Protein AF-A0A931YAX4-F1 (afdb_monomer_lite)

Foldseek 3Di:
DPQQDKWKKKKFFADDPDQQVVVVVLVVLVCVVVQFWDFDDDDSFKTWIALDPVFTKIKGWPPDDDDPLCPNTSTMIMIIGGLQRQRNVLSVLQSQLPDPTNIWMATPVQRAIAASDSQWRACSSVPDDPLLQVLQVLLQWGWGTARNVLRWTWTQRNVQRAIKTADNVVSVVSSVDDDDSPPPPLGIDGFGNHRLLVRQCVNVVLGDSDSVVDPVHDSQEAELQPQPQFCNVDKEKEQEFEWEADSSRSYTDHLQPPVDLGLQEIDIQDVPGGPQRRVQCCCCPVQNFANHFPHKYWDNDWDWDQD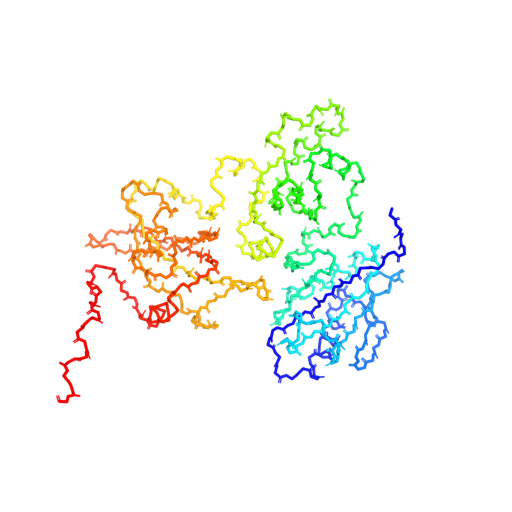PVRDTHIYIYMYTYHHGTPCSVSSNVSSPDPHDHSPPDDPPPPPPPPDDD

Sequence (357 aa):
MDPSKSLVFYIIREKSEDAAKDFPNLIYDIRNAYVFVDVIESSPRSVTLSGDASYKSELEYLTTDKPEKFSNYSFCAKLTITQEDYLTFNKLRQFLSHHRYEYRIYSNQLHSYLPKDSELINLEFGSVNLKTFEALKKFSLIPIYFSQKNRNYYAINLTDKKVHLVNPHLLAFIFDKTIPESTMPELSYPVAQDLNLFSAMYDKQLIPTDFYQYFQKSTKVINNSNFDIDNPGRKVFIKPYILEFNDKNGEFYTYAGPEGASMLLMSKILRGETLETCLLRVLKEELGIAEDFVGAFVSHDIEFDRDREGRLTPRLVVFVYVDKIINKDRALQMSQTGWRSVDGKIPNLTTQNKSKS

Radius of gyration: 23.75 Å; chains: 1; bounding box: 56×80×58 Å

Secondary structure (DSSP, 8-state):
--TTPEEEEEEEES--S-HHHHHHHHHHHHHHT-SS-EEEEE-SSEEEEESSTT--EEEEE-SS---GGGTT-SEEEEEEEETT-HHHHHHHHHHHHTSSS-EEEEETTTTEEPPS-TTEEEGGGS-S-HHHHHHHHHTTEEEEEEETTTTEEEEEETTT--EEEE-HHHHHHHTTS---TTS-GGGEEEEESSHHHHHHHHHTT-S---HHHHTTS-SSEEE-S-S-SS--SS--EEEEEEEEEETTTTEEE-TT-TT-----EEEEPPTT--HHHHHHHIIIIIS-S-S--SEEEEEEEEEEEE-TTS-EEEEEEEEEEES--S-HHHHHHHHHS--EETTS----TTSSSSS--

pLDDT: mean 84.97, std 14.78, range [32.22, 97.75]

Structure (mmCIF, N/CA/C/O backbone):
data_AF-A0A931YAX4-F1
#
_entry.id   AF-A0A931YAX4-F1
#
loop_
_atom_site.group_PDB
_atom_site.id
_atom_site.type_symbol
_atom_site.label_atom_id
_atom_site.label_alt_id
_atom_site.label_comp_id
_atom_site.label_asym_id
_atom_site.label_entity_id
_atom_site.label_seq_id
_atom_site.pdbx_PDB_ins_code
_atom_site.Cartn_x
_atom_site.Cartn_y
_atom_site.Cartn_z
_atom_site.occupancy
_atom_site.B_iso_or_equiv
_atom_site.auth_seq_id
_atom_site.auth_comp_id
_atom_site.auth_asym_id
_atom_site.auth_atom_id
_atom_site.pdbx_PDB_model_num
ATOM 1 N N . MET A 1 1 ? 18.858 16.650 -10.559 1.00 53.84 1 MET A N 1
ATOM 2 C CA . MET A 1 1 ? 18.965 15.179 -10.665 1.00 53.84 1 MET A CA 1
ATOM 3 C C . MET A 1 1 ? 19.492 14.863 -12.050 1.00 53.84 1 MET A C 1
ATOM 5 O O . MET A 1 1 ? 19.308 15.692 -12.929 1.00 53.84 1 MET A O 1
ATOM 9 N N . ASP A 1 2 ? 20.200 13.749 -12.210 1.00 52.53 2 ASP A N 1
ATOM 10 C CA . ASP A 1 2 ? 20.743 13.325 -13.501 1.00 52.53 2 ASP A CA 1
ATOM 11 C C . ASP A 1 2 ? 19.617 12.686 -14.340 1.00 52.53 2 ASP A C 1
ATOM 13 O O . ASP A 1 2 ? 19.117 11.632 -13.939 1.00 52.53 2 ASP A O 1
ATOM 17 N N . PRO A 1 3 ? 19.188 13.306 -15.455 1.00 54.06 3 PRO A N 1
ATOM 18 C CA . PRO A 1 3 ? 18.093 12.803 -16.292 1.00 54.06 3 PRO A CA 1
ATOM 19 C C . PRO A 1 3 ? 18.405 11.450 -16.954 1.00 54.06 3 PRO A C 1
ATOM 21 O O . PRO A 1 3 ? 17.503 10.764 -17.426 1.00 54.06 3 PRO A O 1
ATOM 24 N N . SER A 1 4 ? 19.668 11.008 -16.932 1.00 66.44 4 SER A N 1
ATOM 25 C CA . SER A 1 4 ? 20.075 9.688 -17.425 1.00 66.44 4 SER A CA 1
ATOM 26 C C . SER A 1 4 ? 19.890 8.554 -16.407 1.00 66.44 4 SER A C 1
ATOM 28 O O . SER A 1 4 ? 20.108 7.380 -16.726 1.00 66.44 4 SER A O 1
ATOM 30 N N . LYS A 1 5 ? 19.486 8.865 -15.166 1.00 86.94 5 LYS A N 1
ATOM 31 C CA . LYS A 1 5 ? 19.368 7.855 -14.115 1.00 86.94 5 LYS A CA 1
ATOM 32 C C . LYS A 1 5 ? 18.221 6.889 -14.422 1.00 86.94 5 LYS A C 1
ATOM 34 O O . LYS A 1 5 ? 17.056 7.272 -14.495 1.00 86.94 5 LYS A O 1
ATOM 39 N N . SER A 1 6 ? 18.561 5.610 -14.548 1.00 92.69 6 SER A N 1
ATOM 40 C CA . SER A 1 6 ? 17.581 4.531 -14.670 1.00 92.69 6 SER A CA 1
ATOM 41 C C . SER A 1 6 ? 17.107 4.056 -13.294 1.00 92.69 6 SER A C 1
ATOM 43 O O . SER A 1 6 ? 17.896 3.892 -12.358 1.00 92.69 6 SER A O 1
ATOM 45 N N . LEU A 1 7 ? 15.806 3.820 -13.184 1.00 95.56 7 LEU A N 1
ATOM 46 C CA . LEU A 1 7 ? 15.129 3.154 -12.084 1.00 95.56 7 LEU A CA 1
ATOM 47 C C . LEU A 1 7 ? 14.924 1.674 -12.424 1.00 95.56 7 LEU A C 1
ATOM 49 O O . LEU A 1 7 ? 14.846 1.295 -13.594 1.00 95.56 7 LEU A O 1
ATOM 53 N N . VAL A 1 8 ? 14.858 0.833 -11.390 1.00 97.06 8 VAL A N 1
ATOM 54 C CA . VAL A 1 8 ? 14.704 -0.617 -11.552 1.00 97.06 8 VAL A CA 1
ATOM 55 C C . VAL A 1 8 ? 13.572 -1.089 -10.660 1.00 97.06 8 VAL A C 1
ATOM 57 O O . VAL A 1 8 ? 13.628 -0.941 -9.439 1.00 97.06 8 VAL A O 1
ATOM 60 N N . PHE A 1 9 ? 12.575 -1.712 -11.272 1.00 97.75 9 PHE A N 1
ATOM 61 C CA . PHE A 1 9 ? 11.457 -2.329 -10.577 1.00 97.75 9 PHE A CA 1
ATOM 62 C C . PHE A 1 9 ? 11.398 -3.818 -10.894 1.00 97.75 9 PHE A C 1
ATOM 64 O O . PHE A 1 9 ? 11.820 -4.254 -11.962 1.00 97.75 9 PHE A O 1
ATOM 71 N N . TYR A 1 10 ? 10.842 -4.603 -9.978 1.00 97.06 10 TYR A N 1
ATOM 72 C CA . TYR A 1 10 ? 10.543 -6.011 -10.211 1.00 97.06 10 TYR A CA 1
ATOM 73 C C . TYR A 1 10 ? 9.037 -6.222 -10.175 1.00 97.06 10 TYR A C 1
ATOM 75 O O . TYR A 1 10 ? 8.381 -5.894 -9.189 1.00 97.06 10 TYR A O 1
ATOM 83 N N . ILE A 1 11 ? 8.495 -6.773 -11.252 1.00 95.69 11 ILE A N 1
ATOM 84 C CA . ILE A 1 11 ? 7.100 -7.175 -11.371 1.00 95.69 11 ILE A CA 1
ATOM 85 C C . ILE A 1 11 ? 7.045 -8.655 -11.024 1.00 95.69 11 ILE A C 1
ATOM 87 O O . ILE A 1 11 ? 7.652 -9.487 -11.701 1.00 95.69 11 ILE A O 1
ATOM 91 N N . ILE A 1 12 ? 6.349 -8.980 -9.945 1.00 93.19 12 ILE A N 1
ATOM 92 C CA . ILE A 1 12 ? 6.270 -10.339 -9.419 1.00 93.19 12 ILE A CA 1
ATOM 93 C C . ILE A 1 12 ? 4.828 -10.825 -9.411 1.00 93.19 12 ILE A C 1
ATOM 95 O O . ILE A 1 12 ? 3.890 -10.040 -9.272 1.00 93.19 12 ILE A O 1
ATOM 99 N N . ARG A 1 13 ? 4.667 -12.140 -9.534 1.00 89.50 13 ARG A N 1
ATOM 100 C CA . ARG A 1 13 ? 3.397 -12.840 -9.340 1.00 89.50 13 ARG A CA 1
ATOM 101 C C . ARG A 1 13 ? 3.687 -14.115 -8.561 1.00 89.50 13 ARG A C 1
ATOM 103 O O . ARG A 1 13 ? 4.590 -14.873 -8.915 1.00 89.50 13 ARG A O 1
ATOM 110 N N . GLU A 1 14 ? 2.948 -14.323 -7.475 1.00 77.88 14 GLU A N 1
ATOM 111 C CA . GLU A 1 14 ? 3.193 -15.432 -6.546 1.00 77.88 14 GLU A CA 1
ATOM 112 C C . GLU A 1 14 ? 2.849 -16.781 -7.183 1.00 77.88 14 GLU A C 1
ATOM 114 O O . GLU A 1 14 ? 3.687 -17.685 -7.248 1.00 77.88 14 GLU A O 1
ATOM 119 N N . LYS A 1 15 ? 1.639 -16.892 -7.739 1.00 80.94 15 LYS A N 1
ATOM 120 C CA . LYS A 1 15 ? 1.130 -18.130 -8.333 1.00 80.94 15 LYS A CA 1
ATOM 121 C C . LYS A 1 15 ? 1.150 -18.070 -9.850 1.00 80.94 15 LYS A C 1
ATOM 123 O O . LYS A 1 15 ? 0.402 -17.294 -10.442 1.00 80.94 15 LYS A O 1
ATOM 128 N N . SER A 1 16 ? 1.936 -18.948 -10.453 1.00 80.12 16 SER A N 1
ATOM 129 C CA . SER A 1 16 ? 1.937 -19.239 -11.883 1.00 80.12 16 SER A CA 1
ATOM 130 C C . SER A 1 16 ? 1.653 -20.719 -12.083 1.00 80.12 16 SER A C 1
ATOM 132 O O . SER A 1 16 ? 2.235 -21.554 -11.392 1.00 80.12 16 SER A O 1
ATOM 134 N N . GLU A 1 17 ? 0.771 -21.035 -13.024 1.00 77.50 17 GLU A N 1
ATOM 135 C CA . GLU A 1 17 ? 0.543 -22.416 -13.463 1.00 77.50 17 GLU A CA 1
ATOM 136 C C . GLU A 1 17 ? 1.595 -22.849 -14.493 1.00 77.50 17 GLU A C 1
ATOM 138 O O . GLU A 1 17 ? 1.984 -24.013 -14.535 1.00 77.50 17 GLU A O 1
ATOM 143 N N . ASP A 1 18 ? 2.079 -21.903 -15.305 1.00 82.62 18 ASP A N 1
ATOM 144 C CA . ASP A 1 18 ? 3.069 -22.132 -16.354 1.00 82.62 18 ASP A CA 1
ATOM 145 C C . ASP A 1 18 ? 3.885 -20.854 -16.592 1.00 82.62 18 ASP A C 1
ATOM 147 O O . ASP A 1 18 ? 3.527 -19.975 -17.386 1.00 82.62 18 ASP A O 1
ATOM 151 N N . ALA A 1 19 ? 5.018 -20.757 -15.898 1.00 77.62 19 ALA A N 1
ATOM 152 C CA . ALA A 1 19 ? 5.866 -19.571 -15.929 1.00 77.62 19 ALA A CA 1
ATOM 153 C C . ALA A 1 19 ? 6.408 -19.262 -17.339 1.00 77.62 19 ALA A C 1
ATOM 155 O O . ALA A 1 19 ? 6.672 -18.101 -17.653 1.00 77.62 19 ALA A O 1
ATOM 156 N N . ALA A 1 20 ? 6.518 -20.276 -18.210 1.00 76.88 20 ALA A N 1
ATOM 157 C CA . ALA A 1 20 ? 6.971 -20.105 -19.588 1.00 76.88 20 ALA A CA 1
ATOM 158 C C . ALA A 1 20 ? 5.926 -19.407 -20.477 1.00 76.88 20 ALA A C 1
ATOM 160 O O . ALA A 1 20 ? 6.295 -18.768 -21.462 1.00 76.88 20 ALA A O 1
ATOM 161 N N . LYS A 1 21 ? 4.635 -19.504 -20.133 1.00 86.56 21 LYS A N 1
ATOM 162 C CA . LYS A 1 21 ? 3.540 -18.828 -20.851 1.00 86.56 21 LYS A CA 1
ATOM 163 C C . LYS A 1 21 ? 3.149 -17.495 -20.234 1.00 86.56 21 LYS A C 1
ATOM 165 O O . LYS A 1 21 ? 2.623 -16.638 -20.937 1.00 86.56 21 LYS A O 1
ATOM 170 N N . ASP A 1 22 ? 3.415 -17.303 -18.948 1.00 89.12 22 ASP A N 1
ATOM 171 C CA . ASP A 1 22 ? 2.996 -16.101 -18.230 1.00 89.12 22 ASP A CA 1
ATOM 172 C C . ASP A 1 22 ? 3.554 -14.806 -18.821 1.00 89.12 22 ASP A C 1
ATOM 174 O O . ASP A 1 22 ? 2.819 -13.826 -18.911 1.00 89.12 22 ASP A O 1
ATOM 178 N N . PHE A 1 23 ? 4.824 -14.781 -19.239 1.00 92.19 23 PHE A N 1
ATOM 179 C CA . PHE A 1 23 ? 5.400 -13.572 -19.831 1.00 92.19 23 PHE A CA 1
ATOM 180 C C . PHE A 1 23 ? 4.813 -13.260 -21.217 1.00 92.19 23 PHE A C 1
ATOM 182 O O . PHE A 1 23 ? 4.295 -12.157 -21.384 1.00 92.19 23 PHE A O 1
ATOM 189 N N . PRO A 1 24 ? 4.776 -14.200 -22.186 1.00 91.25 24 PRO A N 1
ATOM 190 C CA . PRO A 1 24 ? 4.072 -13.978 -23.450 1.00 91.25 24 PRO A CA 1
ATOM 191 C C . PRO A 1 24 ? 2.608 -13.554 -23.278 1.00 91.25 24 PRO A C 1
ATOM 193 O O . PRO A 1 24 ? 2.157 -12.649 -23.977 1.00 91.25 24 PRO A O 1
ATOM 196 N N . ASN A 1 25 ? 1.885 -14.163 -22.331 1.00 91.50 25 ASN A N 1
ATOM 197 C CA . ASN A 1 25 ? 0.498 -13.807 -22.035 1.00 91.50 25 ASN A CA 1
ATOM 198 C C . ASN A 1 25 ? 0.391 -12.390 -21.469 1.00 91.50 25 ASN A C 1
ATOM 200 O O . ASN A 1 25 ? -0.442 -11.625 -21.936 1.00 91.50 25 ASN A O 1
ATOM 204 N N . LEU A 1 26 ? 1.270 -12.009 -20.536 1.00 92.06 26 LEU A N 1
ATOM 205 C CA . LEU A 1 26 ? 1.332 -10.639 -20.028 1.00 92.06 26 LEU A CA 1
ATOM 206 C C . LEU A 1 26 ? 1.558 -9.637 -21.168 1.00 92.06 26 LEU A C 1
ATOM 208 O O . LEU A 1 26 ? 0.876 -8.620 -21.228 1.00 92.06 26 LEU A O 1
ATOM 212 N N . ILE A 1 27 ? 2.481 -9.921 -22.092 1.00 93.00 27 ILE A N 1
ATOM 213 C CA . ILE A 1 27 ? 2.759 -9.020 -23.222 1.00 93.00 27 ILE A CA 1
ATOM 214 C C . ILE A 1 27 ? 1.567 -8.945 -24.179 1.00 93.00 27 ILE A C 1
ATOM 216 O O . ILE A 1 27 ? 1.233 -7.864 -24.664 1.00 93.00 27 ILE A O 1
ATOM 220 N N . TYR A 1 28 ? 0.910 -10.075 -24.442 1.00 92.00 28 TYR A N 1
ATOM 221 C CA . TYR A 1 28 ? -0.325 -10.114 -25.220 1.00 92.00 28 TYR A CA 1
ATOM 222 C C . TYR A 1 28 ? -1.427 -9.275 -24.558 1.00 92.00 28 TYR A C 1
ATOM 224 O O . TYR A 1 28 ? -2.061 -8.461 -25.229 1.00 92.00 28 TYR A O 1
ATOM 232 N N . ASP A 1 29 ? -1.613 -9.414 -23.247 1.00 92.25 29 ASP A N 1
ATOM 233 C CA . ASP A 1 29 ? -2.620 -8.674 -22.491 1.00 92.25 29 ASP A CA 1
ATOM 234 C C . ASP A 1 29 ? -2.302 -7.163 -22.482 1.00 92.25 29 ASP A C 1
ATOM 236 O O . ASP A 1 29 ? -3.200 -6.363 -22.735 1.00 92.25 29 ASP A O 1
ATOM 240 N N . ILE A 1 30 ? -1.030 -6.758 -22.325 1.00 91.88 30 ILE A N 1
ATOM 241 C CA . ILE A 1 30 ? -0.597 -5.349 -22.440 1.00 91.88 30 ILE A CA 1
ATOM 242 C C . ILE A 1 30 ? -0.927 -4.783 -23.830 1.00 91.88 30 ILE A C 1
ATOM 244 O O . ILE A 1 30 ? -1.523 -3.710 -23.922 1.00 91.88 30 ILE A O 1
ATOM 248 N N . ARG A 1 31 ? -0.595 -5.505 -24.912 1.00 90.31 31 ARG A N 1
ATOM 249 C CA . ARG A 1 31 ? -0.876 -5.072 -26.298 1.00 90.31 31 ARG A CA 1
ATOM 250 C C . ARG A 1 31 ? -2.359 -4.839 -26.548 1.00 90.31 31 ARG A C 1
ATOM 252 O O . ARG A 1 31 ? -2.734 -3.856 -27.178 1.00 90.31 31 ARG A O 1
ATOM 259 N N . ASN A 1 32 ? -3.196 -5.752 -26.065 1.00 88.94 32 ASN A N 1
ATOM 260 C CA . ASN A 1 32 ? -4.641 -5.683 -26.273 1.00 88.94 32 ASN A CA 1
ATOM 261 C C . ASN A 1 32 ? -5.332 -4.694 -25.342 1.00 88.94 32 ASN A C 1
ATOM 263 O O . ASN A 1 32 ? -6.505 -4.383 -25.537 1.00 88.94 32 ASN A O 1
ATOM 267 N N . ALA A 1 33 ? -4.626 -4.182 -24.338 1.00 85.56 33 ALA A N 1
ATOM 268 C CA . ALA A 1 33 ? -5.193 -3.228 -23.413 1.00 85.56 33 ALA A CA 1
ATOM 269 C C . ALA A 1 33 ? -5.239 -1.792 -23.964 1.00 85.56 33 ALA A C 1
ATOM 271 O O . ALA A 1 33 ? -5.643 -0.944 -23.180 1.00 85.56 33 ALA A O 1
ATOM 272 N N . TYR A 1 34 ? -4.863 -1.555 -25.245 1.00 61.56 34 TYR A N 1
ATOM 273 C CA . TYR A 1 34 ? -4.925 -0.376 -26.166 1.00 61.56 34 TYR A CA 1
ATOM 274 C C . TYR A 1 34 ? -4.766 1.065 -25.620 1.00 61.56 34 TYR A C 1
ATOM 276 O O . TYR A 1 34 ? -4.375 1.963 -26.355 1.00 61.56 34 TYR A O 1
ATOM 284 N N . VAL A 1 35 ? -5.081 1.319 -24.360 1.00 67.75 35 VAL A N 1
ATOM 285 C CA . VAL A 1 35 ? -5.139 2.608 -23.671 1.00 67.75 35 VAL A CA 1
ATOM 286 C C . VAL A 1 35 ? -3.910 2.822 -22.778 1.00 67.75 35 VAL A C 1
ATOM 288 O O . VAL A 1 35 ? -3.594 3.957 -22.419 1.00 67.75 35 VAL A O 1
ATOM 291 N N . PHE A 1 36 ? -3.196 1.751 -22.416 1.00 73.25 36 PHE A N 1
ATOM 292 C CA . PHE A 1 36 ? -2.138 1.826 -21.410 1.00 73.25 36 PHE A CA 1
ATOM 293 C C . PHE A 1 36 ? -0.753 2.038 -22.025 1.00 73.25 36 PHE A C 1
ATOM 295 O O . PHE A 1 36 ? -0.223 3.140 -21.925 1.00 73.25 36 PHE A O 1
ATOM 302 N N . VAL A 1 37 ? -0.145 1.027 -22.645 1.00 85.56 37 VAL A N 1
ATOM 303 C CA . VAL A 1 37 ? 1.279 1.060 -23.017 1.00 85.56 37 VAL A CA 1
ATOM 304 C C . VAL A 1 37 ? 1.487 0.411 -24.382 1.00 85.56 37 VAL A C 1
ATOM 306 O O . VAL A 1 37 ? 0.980 -0.682 -24.625 1.00 85.56 37 VAL A O 1
ATOM 309 N N . ASP A 1 38 ? 2.264 1.059 -25.245 1.00 87.31 38 ASP A N 1
ATOM 310 C CA . ASP A 1 38 ? 2.672 0.518 -26.534 1.00 87.31 38 ASP A CA 1
ATOM 311 C C . ASP A 1 38 ? 3.801 -0.496 -26.356 1.00 87.31 38 ASP A C 1
ATOM 313 O O . ASP A 1 38 ? 4.774 -0.268 -25.633 1.00 87.31 38 ASP A O 1
ATOM 317 N N . VAL A 1 39 ? 3.686 -1.619 -27.061 1.00 88.31 39 VAL A N 1
ATOM 318 C CA . VAL A 1 39 ? 4.753 -2.613 -27.178 1.00 88.31 39 VAL A CA 1
ATOM 319 C C . VAL A 1 39 ? 5.471 -2.394 -28.503 1.00 88.31 39 VAL A C 1
ATOM 321 O O . VAL A 1 39 ? 4.934 -2.738 -29.555 1.00 88.31 39 VAL A O 1
ATOM 324 N N . ILE A 1 40 ? 6.684 -1.846 -28.442 1.00 87.00 40 ILE A N 1
ATOM 325 C CA . ILE A 1 40 ? 7.472 -1.470 -29.624 1.00 87.00 40 ILE A CA 1
ATOM 326 C C . ILE A 1 40 ? 8.165 -2.701 -30.215 1.00 87.00 40 ILE A C 1
ATOM 328 O O . ILE A 1 40 ? 8.016 -3.008 -31.395 1.00 87.00 40 ILE A O 1
ATOM 332 N N . GLU A 1 41 ? 8.898 -3.431 -29.379 1.00 85.44 41 GLU A N 1
ATOM 333 C CA . GLU A 1 41 ? 9.679 -4.609 -29.759 1.00 85.44 41 GLU A CA 1
ATOM 334 C C . GLU A 1 41 ? 9.429 -5.719 -28.743 1.00 85.44 41 GLU A C 1
ATOM 336 O O . GLU A 1 41 ? 9.262 -5.450 -27.556 1.00 85.44 41 GLU A O 1
ATOM 341 N N . SER A 1 42 ? 9.381 -6.976 -29.190 1.00 86.44 42 SER A N 1
ATOM 342 C CA . SER A 1 42 ? 9.223 -8.121 -28.290 1.00 86.44 42 SER A CA 1
ATOM 343 C C . SER A 1 42 ? 10.078 -9.300 -28.723 1.00 86.44 42 SER A C 1
ATOM 345 O O . SER A 1 42 ? 9.995 -9.744 -29.869 1.00 86.44 42 SER A O 1
ATOM 347 N N . SER A 1 43 ? 10.797 -9.867 -27.768 1.00 88.56 43 SER A N 1
ATOM 348 C CA . SER A 1 43 ? 11.426 -11.179 -27.836 1.00 88.56 43 SER A CA 1
ATOM 349 C C . SER A 1 43 ? 10.726 -12.139 -26.856 1.00 88.56 43 SER A C 1
ATOM 351 O O . SER A 1 43 ? 9.863 -11.717 -26.083 1.00 88.56 43 SER A O 1
ATOM 353 N N . PRO A 1 44 ? 11.088 -13.435 -26.822 1.00 84.94 44 PRO A N 1
ATOM 354 C CA . PRO A 1 44 ? 10.528 -14.372 -25.846 1.00 84.94 44 PRO A CA 1
ATOM 355 C C . PRO A 1 44 ? 10.773 -13.997 -24.375 1.00 84.94 44 PRO A C 1
ATOM 357 O O . PRO A 1 44 ? 10.093 -14.528 -23.501 1.00 84.94 44 PRO A O 1
ATOM 360 N N . ARG A 1 45 ? 11.763 -13.138 -24.085 1.00 88.00 45 ARG A N 1
ATOM 361 C CA . ARG A 1 45 ? 12.167 -12.788 -22.710 1.00 88.00 45 ARG A CA 1
ATOM 362 C C . ARG A 1 45 ? 12.310 -11.296 -22.450 1.00 88.00 45 ARG A C 1
ATOM 364 O O . ARG A 1 45 ? 12.560 -10.922 -21.315 1.00 88.00 45 ARG A O 1
ATOM 371 N N . SER A 1 46 ? 12.163 -10.448 -23.453 1.00 93.38 46 SER A N 1
ATOM 372 C CA . SER A 1 46 ? 12.271 -9.004 -23.284 1.00 93.38 46 SER A CA 1
ATOM 373 C C . SER A 1 46 ? 11.244 -8.290 -24.139 1.00 93.38 46 SER A C 1
ATOM 375 O O . SER A 1 46 ? 10.847 -8.782 -25.197 1.00 93.38 46 SER A O 1
ATOM 377 N N . VAL A 1 47 ? 10.807 -7.131 -23.678 1.00 94.75 47 VAL A N 1
ATOM 378 C CA . VAL A 1 47 ? 9.907 -6.264 -24.420 1.00 94.75 47 VAL A CA 1
ATOM 379 C C . VAL A 1 47 ? 10.281 -4.810 -24.166 1.00 94.75 47 VAL A C 1
ATOM 381 O O . VAL A 1 47 ? 10.529 -4.418 -23.024 1.00 94.75 47 VAL A O 1
ATOM 384 N N . THR A 1 48 ? 10.265 -4.013 -25.228 1.00 95.62 48 THR A N 1
ATOM 385 C CA . THR A 1 48 ? 10.372 -2.561 -25.132 1.00 95.62 48 THR A CA 1
ATOM 386 C C . THR A 1 48 ? 8.969 -1.971 -25.063 1.00 95.62 48 THR A C 1
ATOM 388 O O . THR A 1 48 ? 8.135 -2.195 -25.947 1.00 95.62 48 THR A O 1
ATOM 391 N N . LEU A 1 49 ? 8.721 -1.214 -24.004 1.00 94.38 49 LEU A N 1
ATOM 392 C CA . LEU A 1 49 ? 7.461 -0.570 -23.671 1.00 94.38 49 LEU A CA 1
ATOM 393 C C . LEU A 1 49 ? 7.571 0.948 -23.821 1.00 94.38 49 LEU A C 1
ATOM 395 O O . LEU A 1 49 ? 8.630 1.524 -23.569 1.00 94.38 49 LEU A O 1
ATOM 399 N N . SER A 1 50 ? 6.469 1.599 -24.183 1.00 92.69 50 SER A N 1
ATOM 400 C CA . SER A 1 50 ? 6.395 3.056 -24.264 1.00 92.69 50 SER A CA 1
ATOM 401 C C . SER A 1 50 ? 4.976 3.563 -24.017 1.00 92.69 50 SER A C 1
ATOM 403 O O . SER A 1 50 ? 4.010 3.105 -24.612 1.00 92.69 50 SER A O 1
ATOM 405 N N . GLY A 1 51 ? 4.826 4.491 -23.082 1.00 88.06 51 GLY A N 1
ATOM 406 C CA . GLY A 1 51 ? 3.597 5.236 -22.816 1.00 88.06 51 GLY A CA 1
ATOM 407 C C . GLY A 1 51 ? 3.597 6.631 -23.447 1.00 88.06 51 GLY A C 1
ATOM 408 O O . GLY A 1 51 ? 2.540 7.267 -23.460 1.00 88.06 51 GLY A O 1
ATOM 409 N N . ASP A 1 52 ? 4.757 7.069 -23.941 1.00 84.75 52 ASP A N 1
ATOM 410 C CA . ASP A 1 52 ? 5.050 8.300 -24.677 1.00 84.75 52 ASP A CA 1
ATOM 411 C C . ASP A 1 52 ? 6.182 7.991 -25.662 1.00 84.75 52 ASP A C 1
ATOM 413 O O . ASP A 1 52 ? 7.236 7.508 -25.244 1.00 84.75 52 ASP A O 1
ATOM 417 N N . ALA A 1 53 ? 5.989 8.308 -26.945 1.00 81.06 53 ALA A N 1
ATOM 418 C CA . ALA A 1 53 ? 6.935 8.021 -28.026 1.00 81.06 53 ALA A CA 1
ATOM 419 C C . ALA A 1 53 ? 8.369 8.535 -27.777 1.00 81.06 53 ALA A C 1
ATOM 421 O O . ALA A 1 53 ? 9.311 8.065 -28.416 1.00 81.06 53 ALA A O 1
ATOM 422 N N . SER A 1 54 ? 8.540 9.485 -26.856 1.00 87.00 54 SER A N 1
ATOM 423 C CA . SER A 1 54 ? 9.833 10.044 -26.447 1.00 87.00 54 SER A CA 1
ATOM 424 C C . SER A 1 54 ? 10.665 9.099 -25.571 1.00 87.00 54 SER A C 1
ATOM 426 O O . SER A 1 54 ? 11.879 9.277 -25.465 1.00 87.00 54 SER A O 1
ATOM 428 N N . TYR A 1 55 ? 10.040 8.090 -24.958 1.00 89.88 55 TYR A N 1
ATOM 429 C CA . TYR A 1 55 ? 10.676 7.199 -23.995 1.00 89.88 55 TYR A CA 1
ATOM 430 C C . TYR A 1 55 ? 10.540 5.727 -24.381 1.00 89.88 55 TYR A C 1
ATOM 432 O O . TYR A 1 55 ? 9.574 5.294 -25.015 1.00 89.88 55 TYR A O 1
ATOM 440 N N . LYS A 1 56 ? 11.550 4.951 -23.979 1.00 91.94 56 LYS A N 1
ATOM 441 C CA . LYS A 1 56 ? 11.613 3.501 -24.143 1.00 91.94 56 LYS A CA 1
ATOM 442 C C . LYS A 1 56 ? 12.019 2.873 -22.819 1.00 91.94 56 LYS A C 1
ATOM 444 O O . LYS A 1 56 ? 13.070 3.198 -22.269 1.00 91.94 56 LYS A O 1
ATOM 449 N N . SER A 1 57 ? 11.178 1.970 -22.345 1.00 94.75 57 SER A N 1
ATOM 450 C CA . SER A 1 57 ? 11.362 1.202 -21.121 1.00 94.75 57 SER A CA 1
ATOM 451 C C . SER A 1 57 ? 11.572 -0.267 -21.454 1.00 94.75 57 SER A C 1
ATOM 453 O O . SER A 1 57 ? 10.882 -0.803 -22.313 1.00 94.75 57 SER A O 1
ATOM 455 N N . GLU A 1 58 ? 12.469 -0.942 -20.747 1.00 96.81 58 GLU A N 1
ATOM 456 C CA . GLU A 1 58 ? 12.767 -2.357 -20.986 1.00 96.81 58 GLU A CA 1
ATOM 457 C C . GLU A 1 58 ? 12.160 -3.224 -19.889 1.00 96.81 58 GLU A C 1
ATOM 459 O O . GLU A 1 58 ? 12.428 -3.018 -18.705 1.00 96.81 58 GLU A O 1
ATOM 464 N N . LEU A 1 59 ? 11.364 -4.218 -20.275 1.00 96.50 59 LEU A N 1
ATOM 465 C CA . LEU A 1 59 ? 10.831 -5.230 -19.372 1.00 96.50 59 LEU A CA 1
ATOM 466 C C . LEU A 1 59 ? 11.395 -6.600 -19.755 1.00 96.50 59 LEU A C 1
ATOM 468 O O . LEU A 1 59 ? 11.133 -7.118 -20.836 1.00 96.50 59 LEU A O 1
ATOM 472 N N . GLU A 1 60 ? 12.147 -7.199 -18.841 1.00 95.62 60 GLU A N 1
ATOM 473 C CA . GLU A 1 60 ? 12.870 -8.454 -19.037 1.00 95.62 60 GLU A CA 1
ATOM 474 C C . GLU A 1 60 ? 12.336 -9.541 -18.100 1.00 95.62 60 GLU A C 1
ATOM 476 O O . GLU A 1 60 ? 12.279 -9.356 -16.888 1.00 95.62 60 GLU A O 1
ATOM 481 N N . TYR A 1 61 ? 11.974 -10.701 -18.633 1.00 94.38 61 TYR A N 1
ATOM 482 C CA . TYR A 1 61 ? 11.594 -11.870 -17.851 1.00 94.38 61 TYR A CA 1
ATOM 483 C C . TYR A 1 61 ? 12.823 -12.626 -17.340 1.00 94.38 61 TYR A C 1
ATOM 485 O O . TYR A 1 61 ? 13.628 -13.142 -18.117 1.00 94.38 61 TYR A O 1
ATOM 493 N N . LEU A 1 62 ? 12.931 -12.748 -16.016 1.00 92.44 62 LEU A N 1
ATOM 494 C CA . LEU A 1 62 ? 14.068 -13.376 -15.354 1.00 92.44 62 LEU A CA 1
ATOM 495 C C . LEU A 1 62 ? 13.805 -14.870 -15.134 1.00 92.44 62 LEU A C 1
ATOM 497 O O . LEU A 1 62 ? 13.115 -15.266 -14.192 1.00 92.44 62 LEU A O 1
ATOM 501 N N . THR A 1 63 ? 14.373 -15.718 -15.994 1.00 83.69 63 THR A N 1
ATOM 502 C CA . THR A 1 63 ? 14.364 -17.184 -15.812 1.00 83.69 63 THR A CA 1
ATOM 503 C C . THR A 1 63 ? 15.517 -17.673 -14.943 1.00 83.69 63 THR A C 1
ATOM 505 O O . THR A 1 63 ? 15.354 -18.599 -14.154 1.00 83.69 63 THR A O 1
ATOM 508 N N . THR A 1 64 ? 16.677 -17.044 -15.107 1.00 76.88 64 THR A N 1
ATOM 509 C CA . THR A 1 64 ? 17.903 -17.236 -14.327 1.00 76.88 64 THR A CA 1
ATOM 510 C C . THR A 1 64 ? 18.244 -15.891 -13.684 1.00 76.88 64 THR A C 1
ATOM 512 O O . THR A 1 64 ? 17.705 -14.867 -14.096 1.00 76.88 64 THR A O 1
ATOM 515 N N . ASP A 1 65 ? 19.063 -15.882 -12.632 1.00 84.75 65 ASP A N 1
ATOM 516 C CA . ASP A 1 65 ? 19.567 -14.634 -12.026 1.00 84.75 65 ASP A CA 1
ATOM 517 C C . ASP A 1 65 ? 18.494 -13.744 -11.366 1.00 84.75 65 ASP A C 1
ATOM 519 O O . ASP A 1 65 ? 18.650 -12.529 -11.227 1.00 84.75 65 ASP A O 1
ATOM 523 N N . LYS A 1 66 ? 17.397 -14.354 -10.898 1.00 89.56 66 LYS A N 1
ATOM 524 C CA . LYS A 1 66 ? 16.442 -13.672 -10.015 1.00 89.56 66 LYS A CA 1
ATOM 525 C C . LYS A 1 66 ? 17.169 -13.210 -8.744 1.00 89.56 66 LYS A C 1
ATOM 527 O O . LYS A 1 66 ? 17.920 -14.004 -8.169 1.00 89.56 66 LYS A O 1
ATOM 532 N N . PRO A 1 67 ? 16.905 -11.989 -8.240 1.00 91.56 67 PRO A N 1
ATOM 533 C CA . PRO A 1 67 ? 17.357 -11.604 -6.908 1.00 91.56 67 PRO A CA 1
ATOM 534 C C . PRO A 1 67 ? 16.927 -12.646 -5.872 1.00 91.56 67 PRO A C 1
ATOM 536 O O . PRO A 1 67 ? 15.820 -13.177 -5.963 1.00 91.56 67 PRO A O 1
ATOM 539 N N . GLU A 1 68 ? 17.761 -12.909 -4.862 1.00 90.62 68 GLU A N 1
ATOM 540 C CA . GLU A 1 68 ? 17.510 -13.948 -3.848 1.00 90.62 68 GLU A CA 1
ATOM 541 C C . GLU A 1 68 ? 16.119 -13.814 -3.204 1.00 90.62 68 GLU A C 1
ATOM 543 O O . GLU A 1 68 ? 15.392 -14.801 -3.071 1.00 90.62 68 GLU A O 1
ATOM 548 N N . LYS A 1 69 ? 15.694 -12.573 -2.923 1.00 88.56 69 LYS A N 1
ATOM 549 C CA . LYS A 1 69 ? 14.357 -12.235 -2.404 1.00 88.56 69 LYS A CA 1
ATOM 550 C C . LYS A 1 69 ? 13.213 -12.773 -3.274 1.00 88.56 69 LYS A C 1
ATOM 552 O O . LYS A 1 69 ? 12.148 -13.092 -2.749 1.00 88.56 69 LYS A O 1
ATOM 557 N N . PHE A 1 70 ? 13.431 -12.887 -4.583 1.00 91.38 70 PHE A N 1
ATOM 558 C CA . PHE A 1 70 ? 12.432 -13.319 -5.558 1.00 91.38 70 PHE A CA 1
ATOM 559 C C . PHE A 1 70 ? 12.658 -14.735 -6.101 1.00 91.38 70 PHE A C 1
ATOM 561 O O . PHE A 1 70 ? 11.922 -15.177 -6.981 1.00 91.38 70 PHE A O 1
ATOM 568 N N . SER A 1 71 ? 13.638 -15.469 -5.567 1.00 86.81 71 SER A N 1
ATOM 569 C CA . SER A 1 71 ? 13.988 -16.830 -6.004 1.00 86.81 71 SER A CA 1
ATOM 570 C C . SER A 1 71 ? 12.804 -17.805 -5.965 1.00 86.81 71 SER A C 1
ATOM 572 O O . SER A 1 71 ? 12.646 -18.622 -6.869 1.00 86.81 71 SER A O 1
ATOM 574 N N . ASN A 1 72 ? 11.933 -17.664 -4.962 1.00 84.56 72 ASN A N 1
ATOM 575 C CA . ASN A 1 72 ? 10.761 -18.520 -4.764 1.00 84.56 72 ASN A CA 1
ATOM 576 C C . ASN A 1 72 ? 9.537 -18.110 -5.598 1.00 84.56 72 ASN A C 1
ATOM 578 O O . ASN A 1 72 ? 8.525 -18.807 -5.571 1.00 84.56 72 ASN A O 1
ATOM 582 N N . TYR A 1 73 ? 9.595 -16.987 -6.321 1.00 87.31 73 TYR A N 1
ATOM 583 C CA . TYR A 1 73 ? 8.483 -16.558 -7.163 1.00 87.31 73 TYR A CA 1
ATOM 584 C C . TYR A 1 73 ? 8.550 -17.256 -8.507 1.00 87.31 73 TYR A C 1
ATOM 586 O O . TYR A 1 73 ? 9.571 -17.239 -9.201 1.00 87.31 73 TYR A O 1
ATOM 594 N N . SER A 1 74 ? 7.423 -17.834 -8.897 1.00 85.38 74 SER A N 1
ATOM 595 C CA . SER A 1 74 ? 7.273 -18.511 -10.179 1.00 85.38 74 SER A CA 1
ATOM 596 C C . SER A 1 74 ? 7.482 -17.547 -11.357 1.00 85.38 74 SER A C 1
ATOM 598 O O . SER A 1 74 ? 8.211 -17.862 -12.301 1.00 85.38 74 SER A O 1
ATOM 600 N N . PHE A 1 75 ? 6.979 -16.317 -11.236 1.00 91.44 75 PHE A N 1
ATOM 601 C CA . PHE A 1 75 ? 7.158 -15.246 -12.209 1.00 91.44 75 PHE A CA 1
ATOM 602 C C . PHE A 1 75 ? 7.890 -14.041 -11.602 1.00 91.44 75 PHE A C 1
ATOM 604 O O . PHE A 1 75 ? 7.497 -13.520 -10.556 1.00 91.44 75 PHE A O 1
ATOM 611 N N . CYS A 1 76 ? 8.931 -13.569 -12.292 1.00 94.06 76 CYS A N 1
ATOM 612 C CA . CYS A 1 76 ? 9.626 -12.325 -11.982 1.00 94.06 76 CYS A CA 1
ATOM 613 C C . CYS A 1 76 ? 10.082 -11.668 -13.286 1.00 94.06 76 CYS A C 1
ATOM 615 O O . CYS A 1 76 ? 10.766 -12.302 -14.090 1.00 94.06 76 CYS A O 1
ATOM 617 N N . ALA A 1 77 ? 9.714 -10.408 -13.483 1.00 95.25 77 ALA A N 1
ATOM 618 C CA . ALA A 1 77 ? 10.211 -9.584 -14.571 1.00 95.25 77 ALA A CA 1
ATOM 619 C C . ALA A 1 77 ? 10.863 -8.316 -14.012 1.00 95.25 77 ALA A C 1
ATOM 621 O O . ALA A 1 77 ? 10.375 -7.734 -13.046 1.00 95.25 77 ALA A O 1
ATOM 622 N N . LYS A 1 78 ? 11.970 -7.891 -14.606 1.00 97.38 78 LYS A N 1
ATOM 623 C CA . LYS A 1 78 ? 12.697 -6.671 -14.274 1.00 97.38 78 LYS A CA 1
ATOM 624 C C . LYS A 1 78 ? 12.301 -5.577 -15.253 1.00 97.38 78 LYS A C 1
ATOM 626 O O . LYS A 1 78 ? 12.526 -5.709 -16.449 1.00 97.38 78 LYS A O 1
ATOM 631 N N . LEU A 1 79 ? 11.746 -4.492 -14.736 1.00 97.62 79 LEU A N 1
ATOM 632 C CA . LEU A 1 79 ? 11.497 -3.264 -15.475 1.00 97.62 79 LEU A CA 1
ATOM 633 C C . LEU A 1 79 ? 12.667 -2.306 -15.245 1.00 97.62 79 LEU A C 1
ATOM 635 O O . LEU A 1 79 ? 12.936 -1.924 -14.106 1.00 97.62 79 LEU A O 1
ATOM 639 N N . THR A 1 80 ? 13.337 -1.904 -16.318 1.00 97.25 80 THR A N 1
ATOM 640 C CA . THR A 1 80 ? 14.330 -0.826 -16.320 1.00 97.25 80 THR A CA 1
ATOM 641 C C . THR A 1 80 ? 13.739 0.364 -17.059 1.00 97.25 80 THR A C 1
ATOM 643 O O . THR A 1 80 ? 13.362 0.247 -18.223 1.00 97.25 80 THR A O 1
ATOM 646 N N . ILE A 1 81 ? 13.640 1.498 -16.375 1.00 95.44 81 ILE A N 1
ATOM 647 C CA . ILE A 1 81 ? 12.947 2.683 -16.882 1.00 95.44 81 ILE A CA 1
ATOM 648 C C . ILE A 1 81 ? 13.700 3.950 -16.503 1.00 95.44 81 ILE A C 1
ATOM 650 O O . ILE A 1 81 ? 14.268 4.026 -15.417 1.00 95.44 81 ILE A O 1
ATOM 654 N N . THR A 1 82 ? 13.738 4.951 -17.377 1.00 92.81 82 THR A N 1
ATOM 655 C CA . THR A 1 82 ? 14.370 6.233 -17.046 1.00 92.81 82 THR A CA 1
ATOM 656 C C . THR A 1 82 ? 13.537 6.997 -16.022 1.00 92.81 82 THR A C 1
ATOM 658 O O . THR A 1 82 ? 12.314 6.884 -15.971 1.00 92.81 82 THR A O 1
ATOM 661 N N . GLN A 1 83 ? 14.195 7.801 -15.187 1.00 90.69 83 GLN A N 1
ATOM 662 C CA . GLN A 1 83 ? 13.514 8.561 -14.139 1.00 90.69 83 GLN A CA 1
ATOM 663 C C . GLN A 1 83 ? 12.452 9.539 -14.684 1.00 90.69 83 GLN A C 1
ATOM 665 O O . GLN A 1 83 ? 11.505 9.860 -13.974 1.00 90.69 83 GLN A O 1
ATOM 670 N N . GLU A 1 84 ? 12.592 9.997 -15.929 1.00 89.88 84 GLU A N 1
ATOM 671 C CA . GLU A 1 84 ? 11.642 10.908 -16.580 1.00 89.88 84 GLU A CA 1
ATOM 672 C C . GLU A 1 84 ? 10.408 10.199 -17.159 1.00 89.88 84 GLU A C 1
ATOM 674 O O . GLU A 1 84 ? 9.365 10.828 -17.337 1.00 89.88 84 GLU A O 1
ATOM 679 N N . ASP A 1 85 ? 10.484 8.888 -17.406 1.00 91.50 85 ASP A N 1
ATOM 680 C CA . ASP A 1 85 ? 9.421 8.111 -18.053 1.00 91.50 85 ASP A CA 1
ATOM 681 C C . ASP A 1 85 ? 8.328 7.670 -17.055 1.00 91.50 85 ASP A C 1
ATOM 683 O O . ASP A 1 85 ? 7.929 6.509 -16.935 1.00 91.50 85 ASP A O 1
ATOM 687 N N . TYR A 1 86 ? 7.818 8.634 -16.290 1.00 90.25 86 TYR A N 1
ATOM 688 C CA . TYR A 1 86 ? 6.736 8.411 -15.331 1.00 90.25 86 TYR A CA 1
ATOM 689 C C . TYR A 1 86 ? 5.452 7.917 -16.009 1.00 90.25 86 TYR A C 1
ATOM 691 O O . TYR A 1 86 ? 4.703 7.123 -15.434 1.00 90.25 86 TYR A O 1
ATOM 699 N N . LEU A 1 87 ? 5.173 8.390 -17.227 1.00 90.81 87 LEU A N 1
ATOM 700 C CA . LEU A 1 87 ? 3.921 8.098 -17.915 1.00 90.81 87 LEU A CA 1
ATOM 701 C C . LEU A 1 87 ? 3.820 6.613 -18.294 1.00 90.81 87 LEU A C 1
ATOM 703 O O . LEU A 1 87 ? 2.787 5.996 -18.017 1.00 90.81 87 LEU A O 1
ATOM 707 N N . THR A 1 88 ? 4.886 6.018 -18.846 1.00 93.00 88 THR A N 1
ATOM 708 C CA . THR A 1 88 ? 4.936 4.572 -19.127 1.00 93.00 88 THR A CA 1
ATOM 709 C C . THR A 1 88 ? 4.778 3.767 -17.845 1.00 93.00 88 THR A C 1
ATOM 711 O O . THR A 1 88 ? 3.956 2.848 -17.792 1.00 93.00 88 THR A O 1
ATOM 714 N N . PHE A 1 89 ? 5.502 4.145 -16.785 1.00 94.50 89 PHE A N 1
ATOM 715 C CA . PHE A 1 89 ? 5.400 3.472 -15.493 1.00 94.50 89 PHE A CA 1
ATOM 716 C C . PHE A 1 89 ? 3.980 3.492 -14.934 1.00 94.50 89 PHE A C 1
ATOM 718 O O . PHE A 1 89 ? 3.462 2.454 -14.522 1.00 94.50 89 PHE A O 1
ATOM 725 N N . ASN A 1 90 ? 3.339 4.662 -14.913 1.00 91.81 90 ASN A N 1
ATOM 726 C CA . ASN A 1 90 ? 2.027 4.813 -14.302 1.00 91.81 90 ASN A CA 1
ATOM 727 C C . ASN A 1 90 ? 0.947 4.044 -15.072 1.00 91.81 90 ASN A C 1
ATOM 729 O O . ASN A 1 90 ? 0.117 3.375 -14.459 1.00 91.81 90 ASN A O 1
ATOM 733 N N . LYS A 1 91 ? 0.997 4.071 -16.409 1.00 92.44 91 LYS A N 1
ATOM 734 C CA . LYS A 1 91 ? 0.107 3.280 -17.270 1.00 92.44 91 LYS A CA 1
ATOM 735 C C . LYS A 1 91 ? 0.297 1.778 -17.060 1.00 92.44 91 LYS A C 1
ATOM 737 O O . LYS A 1 91 ? -0.688 1.057 -16.912 1.00 92.44 91 LYS A O 1
ATOM 742 N N . LEU A 1 92 ? 1.545 1.308 -16.979 1.00 94.19 92 LEU A N 1
ATOM 743 C CA . LEU A 1 92 ? 1.842 -0.094 -16.684 1.00 94.19 92 LEU A CA 1
ATOM 744 C C . LEU A 1 92 ? 1.343 -0.491 -15.289 1.00 94.19 92 LEU A C 1
ATOM 746 O O . LEU A 1 92 ? 0.715 -1.534 -15.133 1.00 94.19 92 LEU A O 1
ATOM 750 N N . ARG A 1 93 ? 1.570 0.348 -14.273 1.00 93.69 93 ARG A N 1
ATOM 751 C CA . ARG A 1 93 ? 1.082 0.116 -12.907 1.00 93.69 93 ARG A CA 1
ATOM 752 C C . ARG A 1 93 ? -0.441 0.048 -12.849 1.00 93.69 93 ARG A C 1
ATOM 754 O O . ARG A 1 93 ? -0.964 -0.852 -12.200 1.00 93.69 93 ARG A O 1
ATOM 761 N N . GLN A 1 94 ? -1.134 0.948 -13.546 1.00 92.00 94 GLN A N 1
ATOM 762 C CA . GLN A 1 94 ? -2.592 0.940 -13.648 1.00 92.00 94 GLN A CA 1
ATOM 763 C C . GLN A 1 94 ? -3.103 -0.331 -14.340 1.00 92.00 94 GLN A C 1
ATOM 765 O O . GLN A 1 94 ? -4.062 -0.936 -13.869 1.00 92.00 94 GLN A O 1
ATOM 770 N N . PHE A 1 95 ? -2.456 -0.770 -15.421 1.00 93.19 95 PHE A N 1
ATOM 771 C CA . PHE A 1 95 ? -2.794 -2.034 -16.075 1.00 93.19 95 PHE A CA 1
ATOM 772 C C . PHE A 1 95 ? -2.619 -3.227 -15.120 1.00 93.19 95 PHE A C 1
ATOM 774 O O . PHE A 1 95 ? -3.536 -4.029 -14.952 1.00 93.19 95 PHE A O 1
ATOM 781 N N . LEU A 1 96 ? -1.467 -3.320 -14.449 1.00 93.19 96 LEU A N 1
ATOM 782 C CA . LEU A 1 96 ? -1.149 -4.431 -13.549 1.00 93.19 96 LEU A CA 1
ATOM 783 C C . LEU A 1 96 ? -2.067 -4.484 -12.322 1.00 93.19 96 LEU A C 1
ATOM 785 O O . LEU A 1 96 ? -2.403 -5.578 -11.878 1.00 93.19 96 LEU A O 1
ATOM 789 N N . SER A 1 97 ? -2.491 -3.335 -11.785 1.00 89.50 97 SER A N 1
ATOM 790 C CA . SER A 1 97 ? -3.365 -3.282 -10.606 1.00 89.50 97 SER A CA 1
ATOM 791 C C . SER A 1 97 ? -4.802 -3.731 -10.880 1.00 89.50 97 SER A C 1
ATOM 793 O O . SER A 1 97 ? -5.465 -4.209 -9.961 1.00 89.50 97 SER A O 1
ATOM 795 N N . HIS A 1 98 ? -5.266 -3.627 -12.129 1.00 87.94 98 HIS A N 1
ATOM 796 C CA . HIS A 1 98 ? -6.590 -4.089 -12.567 1.00 87.94 98 HIS A CA 1
ATOM 797 C C . HIS A 1 98 ? -6.545 -5.447 -13.277 1.00 87.94 98 HIS A C 1
ATOM 799 O O . HIS A 1 98 ? -7.575 -5.948 -13.736 1.00 87.94 98 HIS A O 1
ATOM 805 N N . HIS A 1 99 ? -5.362 -6.049 -13.396 1.00 88.50 99 HIS A N 1
ATOM 806 C CA . HIS A 1 99 ? -5.214 -7.326 -14.067 1.00 88.50 99 HIS A CA 1
ATOM 807 C C . HIS A 1 99 ? -5.871 -8.448 -13.258 1.00 88.50 99 HIS A C 1
ATOM 809 O O . HIS A 1 99 ? -5.803 -8.482 -12.033 1.00 88.50 99 HIS A O 1
ATOM 815 N N . ARG A 1 100 ? -6.428 -9.451 -13.949 1.00 83.81 100 ARG A N 1
ATOM 816 C CA . ARG A 1 100 ? -6.984 -10.664 -13.311 1.00 83.81 100 ARG A CA 1
ATOM 817 C C . ARG A 1 100 ? -5.958 -11.481 -12.515 1.00 83.81 100 ARG A C 1
ATOM 819 O O . ARG A 1 100 ? -6.331 -12.381 -11.773 1.00 83.81 100 ARG A O 1
ATOM 826 N N . TYR A 1 101 ? -4.673 -11.224 -12.743 1.00 85.00 101 TYR A N 1
ATOM 827 C CA . TYR A 1 101 ? -3.579 -11.859 -12.021 1.00 85.00 101 TYR A CA 1
ATOM 828 C C . TYR A 1 101 ? -3.025 -10.853 -11.022 1.00 85.00 101 TYR A C 1
ATOM 830 O O . TYR A 1 101 ? -2.807 -9.695 -11.370 1.00 85.00 101 TYR A O 1
ATOM 838 N N . GLU A 1 102 ? -2.771 -11.307 -9.800 1.00 85.38 102 GLU A N 1
ATOM 839 C CA . GLU A 1 102 ? -2.303 -10.457 -8.707 1.00 85.38 102 GLU A CA 1
ATOM 840 C C . GLU A 1 102 ? -0.805 -10.155 -8.855 1.00 85.38 102 GLU A C 1
ATOM 842 O O . GLU A 1 102 ? 0.053 -10.793 -8.242 1.00 85.38 102 GLU A O 1
ATOM 847 N N . TYR A 1 103 ? -0.480 -9.192 -9.720 1.00 91.44 103 TYR A N 1
ATOM 848 C CA . TYR A 1 103 ? 0.878 -8.676 -9.852 1.00 91.44 103 TYR A CA 1
ATOM 849 C C . TYR A 1 103 ? 1.205 -7.684 -8.729 1.00 91.44 103 TYR A C 1
ATOM 851 O O . TYR A 1 103 ? 0.375 -6.867 -8.320 1.00 91.44 103 TYR A O 1
ATOM 859 N N . ARG A 1 104 ? 2.458 -7.711 -8.268 1.00 92.75 104 ARG A N 1
ATOM 860 C CA . ARG A 1 104 ? 3.045 -6.696 -7.382 1.00 92.75 104 ARG A CA 1
ATOM 861 C C . ARG A 1 104 ? 4.249 -6.063 -8.050 1.00 92.75 104 ARG A C 1
ATOM 863 O O . ARG A 1 104 ? 4.989 -6.734 -8.765 1.00 92.75 104 ARG A O 1
ATOM 870 N N . ILE A 1 105 ? 4.464 -4.783 -7.772 1.00 95.56 105 ILE A N 1
ATOM 871 C CA . ILE A 1 105 ? 5.648 -4.052 -8.221 1.00 95.56 105 ILE A CA 1
ATOM 872 C C . ILE A 1 105 ? 6.518 -3.779 -7.003 1.00 95.56 105 ILE A C 1
ATOM 874 O O . ILE A 1 105 ? 6.050 -3.218 -6.015 1.00 95.56 105 ILE A O 1
ATOM 878 N N . TYR A 1 106 ? 7.781 -4.169 -7.073 1.00 96.44 106 TYR A N 1
ATOM 879 C CA . TYR A 1 106 ? 8.788 -3.895 -6.062 1.00 96.44 106 TYR A CA 1
ATOM 880 C C . TYR A 1 106 ? 9.779 -2.857 -6.578 1.00 96.44 106 TYR A C 1
ATOM 882 O O . TYR A 1 106 ? 10.352 -3.042 -7.651 1.00 96.44 106 TYR A O 1
ATOM 890 N N . SER A 1 107 ? 10.011 -1.793 -5.814 1.00 96.56 107 SER A N 1
ATOM 891 C CA . SER A 1 107 ? 11.049 -0.803 -6.107 1.00 96.56 107 SER A CA 1
ATOM 892 C C . SER A 1 107 ? 12.391 -1.262 -5.551 1.00 96.56 107 SER A C 1
ATOM 894 O O . SER A 1 107 ? 12.525 -1.545 -4.356 1.00 96.56 107 SER A O 1
ATOM 896 N N . ASN A 1 108 ? 13.406 -1.325 -6.416 1.00 95.94 108 ASN A N 1
ATOM 897 C CA . ASN A 1 108 ? 14.753 -1.681 -5.991 1.00 95.94 108 ASN A CA 1
ATOM 898 C C . ASN A 1 108 ? 15.386 -0.589 -5.118 1.00 95.94 108 ASN A C 1
ATOM 900 O O . ASN A 1 108 ? 16.150 -0.908 -4.218 1.00 95.94 108 ASN A O 1
ATOM 904 N N . GLN A 1 109 ? 15.068 0.680 -5.367 1.00 93.69 109 GLN A N 1
ATOM 905 C CA . GLN A 1 109 ? 15.619 1.827 -4.650 1.00 93.69 109 GLN A CA 1
ATOM 906 C C . GLN A 1 109 ? 14.969 2.001 -3.274 1.00 93.69 109 GLN A C 1
ATOM 908 O O . GLN A 1 109 ? 15.658 2.311 -2.306 1.00 93.69 109 GLN A O 1
ATOM 913 N N . LEU A 1 110 ? 13.650 1.803 -3.179 1.00 93.94 110 LEU A N 1
ATOM 914 C CA . LEU A 1 110 ? 12.918 1.898 -1.913 1.00 93.94 110 LEU A CA 1
ATOM 915 C C . LEU A 1 110 ? 12.964 0.601 -1.099 1.00 93.94 110 LEU A C 1
ATOM 917 O O . LEU A 1 110 ? 12.472 0.573 0.028 1.00 93.94 110 LEU A O 1
ATOM 921 N N . HIS A 1 111 ? 13.492 -0.480 -1.678 1.00 94.25 111 HIS A N 1
ATOM 922 C CA . HIS A 1 111 ? 13.497 -1.825 -1.102 1.00 94.25 111 HIS A CA 1
ATOM 923 C C . HIS A 1 111 ? 12.123 -2.263 -0.561 1.00 94.25 111 HIS A C 1
ATOM 925 O O . HIS A 1 111 ? 12.018 -2.919 0.480 1.00 94.25 111 HIS A O 1
ATOM 931 N N . SER A 1 112 ? 11.057 -1.904 -1.279 1.00 94.81 112 SER A N 1
ATOM 932 C CA . SER A 1 112 ? 9.685 -2.165 -0.852 1.00 94.81 112 SER A CA 1
ATOM 933 C C . SER A 1 112 ? 8.715 -2.361 -2.008 1.00 94.81 112 SER A C 1
ATOM 935 O O . SER A 1 112 ? 8.969 -1.957 -3.146 1.00 94.81 112 SER A O 1
ATOM 937 N N . TYR A 1 113 ? 7.591 -3.010 -1.705 1.00 95.19 113 TYR A N 1
ATOM 938 C CA . TYR A 1 113 ? 6.466 -3.085 -2.630 1.00 95.19 113 TYR A CA 1
ATOM 939 C C . TYR A 1 113 ? 5.778 -1.734 -2.762 1.00 95.19 113 TYR A C 1
ATOM 941 O O . TYR A 1 113 ? 5.565 -1.030 -1.779 1.00 95.19 113 TYR A O 1
ATOM 949 N N . LEU A 1 114 ? 5.351 -1.401 -3.971 1.00 95.56 114 LEU A N 1
ATOM 950 C CA . LEU A 1 114 ? 4.565 -0.205 -4.228 1.00 95.56 114 LEU A CA 1
ATOM 951 C C . LEU A 1 114 ? 3.074 -0.492 -4.001 1.00 95.56 114 LEU A C 1
ATOM 953 O O . LEU A 1 114 ? 2.624 -1.588 -4.351 1.00 95.56 114 LEU A O 1
ATOM 957 N N . PRO A 1 115 ? 2.308 0.473 -3.462 1.00 95.44 115 PRO A N 1
ATOM 958 C CA . PRO A 1 115 ? 0.851 0.374 -3.407 1.00 95.44 115 PRO A CA 1
ATOM 959 C C . PRO A 1 115 ? 0.254 0.139 -4.802 1.00 95.44 115 PRO A C 1
ATOM 961 O O . PRO A 1 115 ? 0.801 0.600 -5.809 1.00 95.44 115 PRO A O 1
ATOM 964 N N . LYS A 1 116 ? -0.889 -0.534 -4.893 1.00 93.00 116 LYS A N 1
ATOM 965 C CA . LYS A 1 116 ? -1.588 -0.801 -6.162 1.00 93.00 116 LYS A CA 1
ATOM 966 C C . LYS A 1 116 ? -2.265 0.443 -6.741 1.00 93.00 116 LYS A C 1
ATOM 968 O O . LYS A 1 116 ? -2.434 0.529 -7.955 1.00 93.00 116 LYS A O 1
ATOM 973 N N . ASP A 1 117 ? -2.614 1.409 -5.895 1.00 92.81 117 ASP A N 1
ATOM 974 C CA . ASP A 1 117 ? -3.289 2.644 -6.303 1.00 92.81 117 ASP A CA 1
ATOM 975 C C . ASP A 1 117 ? -2.386 3.535 -7.178 1.00 92.81 117 ASP A C 1
ATOM 977 O O . ASP A 1 117 ? -1.389 4.091 -6.711 1.00 92.81 117 ASP A O 1
ATOM 981 N N . SER A 1 118 ? -2.744 3.691 -8.455 1.00 90.38 118 SER A N 1
ATOM 982 C CA . SER A 1 118 ? -2.017 4.529 -9.413 1.00 90.38 118 SER A CA 1
ATOM 983 C C . SER A 1 118 ? -2.149 6.034 -9.151 1.00 90.38 118 SER A C 1
ATOM 985 O O . SER A 1 118 ? -1.316 6.794 -9.635 1.00 90.38 118 SER A O 1
ATOM 987 N N . GLU A 1 119 ? -3.141 6.491 -8.378 1.00 91.44 119 GLU A N 1
ATOM 988 C CA . GLU A 1 119 ? -3.264 7.907 -7.986 1.00 91.44 119 GLU A CA 1
ATOM 989 C C . GLU A 1 119 ? -2.241 8.307 -6.911 1.00 91.44 119 GLU A C 1
ATOM 991 O O . GLU A 1 119 ? -2.040 9.495 -6.630 1.00 91.44 119 GLU A O 1
ATOM 996 N N . LEU A 1 120 ? -1.577 7.323 -6.299 1.00 94.38 120 LEU A N 1
ATOM 997 C CA . LEU A 1 120 ? -0.465 7.537 -5.390 1.00 94.38 120 LEU A CA 1
ATOM 998 C C . LEU A 1 120 ? 0.853 7.547 -6.174 1.00 94.38 120 LEU A C 1
ATOM 1000 O O . LEU A 1 120 ? 1.475 6.506 -6.386 1.00 94.38 120 LEU A O 1
ATOM 1004 N N . ILE A 1 121 ? 1.291 8.729 -6.598 1.00 93.12 121 ILE A N 1
ATOM 1005 C CA . ILE A 1 121 ? 2.500 8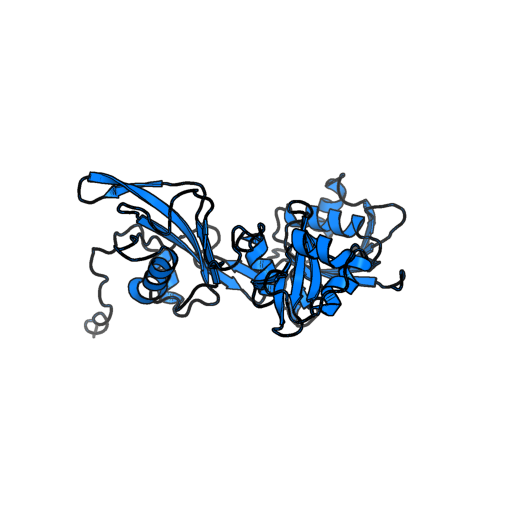.929 -7.404 1.00 93.12 121 ILE A CA 1
ATOM 1006 C C . ILE A 1 121 ? 3.738 8.471 -6.630 1.00 93.12 121 ILE A C 1
ATOM 1008 O O . ILE A 1 121 ? 3.971 8.930 -5.511 1.00 93.12 121 ILE A O 1
ATOM 1012 N N . ASN A 1 122 ? 4.564 7.627 -7.256 1.00 93.12 122 ASN A N 1
ATOM 1013 C CA . ASN A 1 122 ? 5.906 7.316 -6.768 1.00 93.12 122 ASN A CA 1
ATOM 1014 C C . ASN A 1 122 ? 6.863 8.473 -7.100 1.00 93.12 122 ASN A C 1
ATOM 1016 O O . ASN A 1 122 ? 7.108 8.780 -8.268 1.00 93.12 122 ASN A O 1
ATOM 1020 N N . LEU A 1 123 ? 7.410 9.103 -6.064 1.00 92.88 123 LEU A N 1
ATOM 1021 C CA . LEU A 1 123 ? 8.263 10.281 -6.184 1.00 92.88 123 LEU A CA 1
ATOM 1022 C C . LEU A 1 123 ? 9.705 9.959 -6.607 1.00 92.88 123 LEU A C 1
ATOM 1024 O O . LEU A 1 123 ? 10.479 10.880 -6.873 1.00 92.88 123 LEU A O 1
ATOM 1028 N N . GLU A 1 124 ? 10.053 8.676 -6.761 1.00 89.94 124 GLU A N 1
ATOM 1029 C CA . GLU A 1 124 ? 11.292 8.257 -7.424 1.00 89.94 124 GLU A CA 1
ATOM 1030 C C . GLU A 1 124 ? 11.425 8.837 -8.837 1.00 89.94 124 GLU A C 1
ATOM 1032 O O . GLU A 1 124 ? 12.537 9.143 -9.252 1.00 89.94 124 GLU A O 1
ATOM 1037 N N . PHE A 1 125 ? 10.314 9.081 -9.541 1.00 88.31 125 PHE A N 1
ATOM 1038 C CA . PHE A 1 125 ? 10.285 9.682 -10.883 1.00 88.31 125 PHE A CA 1
ATOM 1039 C C . PHE A 1 125 ? 10.489 11.213 -10.894 1.00 88.31 125 PHE A C 1
ATOM 1041 O O . PHE A 1 125 ? 10.239 11.882 -11.890 1.00 88.31 125 PHE A O 1
ATOM 1048 N N . GLY A 1 126 ? 10.925 11.813 -9.781 1.00 71.94 126 GLY A N 1
ATOM 1049 C CA . GLY A 1 126 ? 11.329 13.224 -9.753 1.00 71.94 126 GLY A CA 1
ATOM 1050 C C . GLY A 1 126 ? 10.177 14.234 -9.820 1.00 71.94 126 GLY A C 1
ATOM 1051 O O . GLY A 1 126 ? 10.420 15.428 -9.960 1.00 71.94 126 GLY A O 1
ATOM 1052 N N . SER A 1 127 ? 8.930 13.790 -9.650 1.00 63.91 127 SER A N 1
ATOM 1053 C CA . SER A 1 127 ? 7.720 14.629 -9.659 1.00 63.91 127 SER A CA 1
ATOM 1054 C C . SER A 1 127 ? 7.562 15.534 -8.427 1.00 63.91 127 SER A C 1
ATOM 1056 O O . SER A 1 127 ? 6.583 16.275 -8.313 1.00 63.91 127 SER A O 1
ATOM 1058 N N . VAL A 1 128 ? 8.522 15.521 -7.497 1.00 64.50 128 VAL A N 1
ATOM 1059 C CA . VAL A 1 128 ? 8.518 16.420 -6.338 1.00 64.50 128 VAL A CA 1
ATOM 1060 C C . VAL A 1 128 ? 9.032 17.780 -6.760 1.00 64.50 128 VAL A C 1
ATOM 1062 O O . VAL A 1 128 ? 10.172 17.920 -7.199 1.00 64.50 128 VAL A O 1
ATOM 1065 N N . ASN A 1 129 ? 8.222 18.812 -6.537 1.00 76.75 129 ASN A N 1
ATOM 1066 C CA . ASN A 1 129 ? 8.708 20.183 -6.577 1.00 76.75 129 ASN A CA 1
ATOM 1067 C C . ASN A 1 129 ? 9.938 20.302 -5.656 1.00 76.75 129 ASN A C 1
ATOM 1069 O O . ASN A 1 129 ? 9.835 20.032 -4.461 1.00 76.75 129 ASN A O 1
ATOM 1073 N N . LEU A 1 130 ? 11.091 20.718 -6.192 1.00 82.19 130 LEU A N 1
ATOM 1074 C CA . LEU A 1 130 ? 12.336 20.873 -5.424 1.00 82.19 130 LEU A CA 1
ATOM 1075 C C . LEU A 1 130 ? 12.127 21.689 -4.136 1.00 82.19 130 LEU A C 1
ATOM 1077 O O . LEU A 1 130 ? 12.695 21.352 -3.101 1.00 82.19 130 LEU A O 1
ATOM 1081 N N . LYS A 1 131 ? 11.242 22.697 -4.163 1.00 86.19 131 LYS A N 1
ATOM 1082 C CA . LYS A 1 131 ? 10.851 23.486 -2.983 1.00 86.19 131 LYS A CA 1
ATOM 1083 C C . LYS A 1 131 ? 10.232 22.607 -1.888 1.00 86.19 131 LYS A C 1
ATOM 1085 O O . LYS A 1 131 ? 10.580 22.766 -0.723 1.00 86.19 131 LYS A O 1
ATOM 1090 N N . THR A 1 132 ? 9.364 21.661 -2.255 1.00 88.81 132 THR A N 1
ATOM 1091 C CA . THR A 1 132 ? 8.773 20.677 -1.332 1.00 88.81 132 THR A CA 1
ATOM 1092 C C . THR A 1 132 ? 9.830 19.783 -0.712 1.00 88.81 132 THR A C 1
ATOM 1094 O O . THR A 1 132 ? 9.850 19.613 0.506 1.00 88.81 132 THR A O 1
ATOM 1097 N N . PHE A 1 133 ? 10.710 19.225 -1.543 1.00 89.19 133 PHE A N 1
ATOM 1098 C CA . PHE A 1 133 ? 11.756 18.324 -1.076 1.00 89.19 133 PHE A CA 1
ATOM 1099 C C . PHE A 1 133 ? 12.678 19.022 -0.070 1.00 89.19 133 PHE A C 1
ATOM 1101 O O . PHE A 1 133 ? 12.876 18.523 1.035 1.00 89.19 133 PHE A O 1
ATOM 1108 N N . GLU A 1 134 ? 13.174 20.214 -0.411 1.00 88.25 134 GLU A N 1
ATOM 1109 C CA . GLU A 1 134 ? 14.052 20.990 0.470 1.00 88.25 134 GLU A CA 1
ATOM 1110 C C . GLU A 1 134 ? 13.342 21.462 1.745 1.00 88.25 134 GLU A C 1
ATOM 1112 O O . GLU A 1 134 ? 13.958 21.503 2.808 1.00 88.25 134 GLU A O 1
ATOM 1117 N N . ALA A 1 135 ? 12.047 21.789 1.683 1.00 89.50 135 ALA A N 1
ATOM 1118 C CA . ALA A 1 135 ? 11.278 22.147 2.872 1.00 89.50 135 ALA A CA 1
ATOM 1119 C C . ALA A 1 135 ? 11.144 20.966 3.842 1.00 89.50 135 ALA A C 1
ATOM 1121 O O . ALA A 1 135 ? 11.442 21.121 5.021 1.00 89.50 135 ALA A O 1
ATOM 1122 N N . LEU A 1 136 ? 10.741 19.789 3.354 1.00 91.75 136 LEU A N 1
ATOM 1123 C CA . LEU A 1 136 ? 10.553 18.597 4.187 1.00 91.75 136 LEU A CA 1
ATOM 1124 C C . LEU A 1 136 ? 11.873 18.058 4.744 1.00 91.75 136 LEU A C 1
ATOM 1126 O O . LEU A 1 136 ? 11.934 17.647 5.903 1.00 91.75 136 LEU A O 1
ATOM 1130 N N . LYS A 1 137 ? 12.952 18.143 3.963 1.00 90.56 137 LYS A N 1
ATOM 1131 C CA . LYS A 1 137 ? 14.283 17.692 4.375 1.00 90.56 137 LYS A CA 1
ATOM 1132 C C . LYS A 1 137 ? 14.802 18.417 5.622 1.00 90.56 137 LYS A C 1
ATOM 1134 O O . LYS A 1 137 ? 15.449 17.773 6.445 1.00 90.56 137 LYS A O 1
ATOM 1139 N N . LYS A 1 138 ? 14.474 19.705 5.809 1.00 89.19 138 LYS A N 1
ATOM 1140 C CA . LYS A 1 138 ? 14.792 20.471 7.038 1.00 89.19 138 LYS A CA 1
ATOM 1141 C C . LYS A 1 138 ? 14.178 19.853 8.295 1.00 89.19 138 LYS A C 1
ATOM 1143 O O . LYS A 1 138 ? 14.736 19.953 9.376 1.00 89.19 138 LYS A O 1
ATOM 1148 N N . PHE A 1 139 ? 13.054 19.159 8.145 1.00 90.75 139 PHE A N 1
ATOM 1149 C CA . PHE A 1 139 ? 12.367 18.458 9.229 1.00 90.75 139 PHE A CA 1
ATOM 1150 C C . PHE A 1 139 ? 12.668 16.957 9.233 1.00 90.75 139 PHE A C 1
ATOM 1152 O O . PHE A 1 139 ? 11.892 16.175 9.772 1.00 90.75 139 PHE A O 1
ATOM 1159 N N . SER A 1 140 ? 13.781 16.532 8.621 1.00 93.12 140 SER A N 1
ATOM 1160 C CA . SER A 1 140 ? 14.163 15.119 8.514 1.00 93.12 140 SER A CA 1
ATOM 1161 C C . SER A 1 140 ? 13.122 14.243 7.800 1.00 93.12 140 SER A C 1
ATOM 1163 O O . SER A 1 140 ? 13.087 13.035 8.014 1.00 93.12 140 SER A O 1
ATOM 1165 N N . LEU A 1 141 ? 12.295 14.821 6.925 1.00 94.44 141 LEU A N 1
ATOM 1166 C CA . LEU A 1 141 ? 11.284 14.103 6.147 1.00 94.44 141 LEU A CA 1
ATOM 1167 C C . LEU A 1 141 ? 11.727 13.987 4.683 1.00 94.44 141 LEU A C 1
ATOM 1169 O O . LEU A 1 141 ? 11.970 14.992 4.016 1.00 94.44 141 LEU A O 1
ATOM 1173 N N . ILE A 1 142 ? 11.796 12.761 4.162 1.00 94.81 142 ILE A N 1
ATOM 1174 C CA . ILE A 1 142 ? 12.034 12.496 2.737 1.00 94.81 142 ILE A CA 1
ATOM 1175 C C . ILE A 1 142 ? 10.712 12.072 2.093 1.00 94.81 142 ILE A C 1
ATOM 1177 O O . ILE A 1 142 ? 10.229 10.984 2.408 1.00 94.81 142 ILE A O 1
ATOM 1181 N N . PRO A 1 143 ? 10.109 12.878 1.203 1.00 95.44 143 PRO A N 1
ATOM 1182 C CA . PRO A 1 143 ? 8.861 12.504 0.547 1.00 95.44 143 PRO A CA 1
ATOM 1183 C C . PRO A 1 143 ? 9.086 11.325 -0.413 1.00 95.44 143 PRO A C 1
ATOM 1185 O O . PRO A 1 143 ? 10.018 11.346 -1.215 1.00 95.44 143 PRO A O 1
ATOM 1188 N N . ILE A 1 144 ? 8.221 10.310 -0.329 1.00 95.81 144 ILE A N 1
ATOM 1189 C CA . ILE A 1 144 ? 8.282 9.076 -1.137 1.00 95.81 144 ILE A CA 1
ATOM 1190 C C . ILE A 1 144 ? 7.057 8.933 -2.039 1.00 95.81 144 ILE A C 1
ATOM 1192 O O . ILE A 1 144 ? 7.181 8.508 -3.187 1.00 95.81 144 ILE A O 1
ATOM 1196 N N . TYR A 1 145 ? 5.882 9.333 -1.547 1.00 96.19 145 TYR A N 1
ATOM 1197 C CA . TYR A 1 145 ? 4.645 9.289 -2.318 1.00 96.19 145 TYR A CA 1
ATOM 1198 C C . TYR A 1 145 ? 3.881 10.611 -2.267 1.00 96.19 145 TYR A C 1
ATOM 1200 O O . TYR A 1 145 ? 3.922 11.326 -1.263 1.00 96.19 145 TYR A O 1
ATOM 1208 N N . PHE A 1 146 ? 3.135 10.903 -3.333 1.00 95.12 146 PHE A N 1
ATOM 1209 C CA . PHE A 1 146 ? 2.159 11.993 -3.381 1.00 95.12 146 PHE A CA 1
ATOM 1210 C C . PHE A 1 146 ? 0.797 11.461 -3.831 1.00 95.12 146 PHE A C 1
ATOM 1212 O O . PHE A 1 146 ? 0.684 10.891 -4.914 1.00 95.12 146 PHE A O 1
ATOM 1219 N N . SER A 1 147 ? -0.243 11.643 -3.016 1.00 94.69 147 SER A N 1
ATOM 1220 C CA . SER A 1 147 ? -1.608 11.262 -3.391 1.00 94.69 147 SER A CA 1
ATOM 1221 C C . SER A 1 147 ? -2.237 12.379 -4.216 1.00 94.69 147 SER A C 1
ATOM 1223 O O . SER A 1 147 ? -2.496 13.460 -3.689 1.00 94.69 147 SER A O 1
ATOM 1225 N N . GLN A 1 148 ? -2.532 12.129 -5.494 1.00 91.12 148 GLN A N 1
ATOM 1226 C CA . GLN A 1 148 ? -3.205 13.120 -6.345 1.00 91.12 148 GLN A CA 1
ATOM 1227 C C . GLN A 1 148 ? -4.611 13.436 -5.839 1.00 91.12 148 GLN A C 1
ATOM 1229 O O . GLN A 1 148 ? -4.996 14.604 -5.765 1.00 91.12 148 GLN A O 1
ATOM 1234 N N . LYS A 1 149 ? -5.345 12.392 -5.441 1.00 91.88 149 LYS A N 1
ATOM 1235 C CA . LYS A 1 149 ? -6.714 12.474 -4.931 1.00 91.88 149 LYS A CA 1
ATOM 1236 C C . LYS A 1 149 ? -6.825 13.358 -3.694 1.00 91.88 149 LYS A C 1
ATOM 1238 O O . LYS A 1 149 ? -7.667 14.249 -3.645 1.00 91.88 149 LYS A O 1
ATOM 1243 N N . ASN A 1 150 ? -5.950 13.133 -2.713 1.00 91.62 150 ASN A N 1
ATOM 1244 C CA . ASN A 1 150 ? -6.014 13.810 -1.413 1.00 91.62 150 ASN A CA 1
ATOM 1245 C C . ASN A 1 150 ? -5.060 15.007 -1.302 1.00 91.62 150 ASN A C 1
ATOM 1247 O O . ASN A 1 150 ? -5.089 15.730 -0.310 1.00 91.62 150 ASN A O 1
ATOM 1251 N N . ARG A 1 151 ? -4.207 15.221 -2.312 1.00 92.00 151 ARG A N 1
ATOM 1252 C CA . ARG A 1 151 ? -3.198 16.291 -2.371 1.00 92.00 151 ARG A CA 1
ATOM 1253 C C . ARG A 1 151 ? -2.273 16.328 -1.151 1.00 92.00 151 ARG A C 1
ATOM 1255 O O . ARG A 1 151 ? -1.894 17.402 -0.686 1.00 92.00 151 ARG A O 1
ATOM 1262 N N . ASN A 1 152 ? -1.898 15.160 -0.641 1.00 94.00 152 ASN A N 1
ATOM 1263 C CA . ASN A 1 152 ? -1.018 15.012 0.514 1.00 94.00 152 ASN A CA 1
ATOM 1264 C C . ASN A 1 152 ? 0.264 14.250 0.140 1.00 94.00 152 ASN A C 1
ATOM 1266 O O . ASN A 1 152 ? 0.335 13.582 -0.895 1.00 94.00 152 ASN A O 1
ATOM 1270 N N . TYR A 1 153 ? 1.288 14.385 0.980 1.00 95.50 153 TYR A N 1
ATOM 1271 C CA . TYR A 1 153 ? 2.547 13.662 0.830 1.00 95.50 153 TYR A CA 1
ATOM 1272 C C . TYR A 1 153 ? 2.675 12.605 1.919 1.00 95.50 153 TYR A C 1
ATOM 1274 O O . TYR A 1 153 ? 2.320 12.850 3.074 1.00 95.50 153 TYR A O 1
ATOM 1282 N N . TYR A 1 154 ? 3.271 11.475 1.556 1.00 97.50 154 TYR A N 1
ATOM 1283 C CA . TYR A 1 154 ? 3.802 10.509 2.507 1.00 97.50 154 TYR A CA 1
ATOM 1284 C C . TYR A 1 154 ? 5.324 10.548 2.450 1.00 97.50 154 TYR A C 1
ATOM 1286 O O . TYR A 1 154 ? 5.919 10.517 1.367 1.00 97.50 154 TYR A O 1
ATOM 1294 N N . ALA A 1 155 ? 5.953 10.635 3.615 1.00 97.06 155 ALA A N 1
ATOM 1295 C CA . ALA A 1 155 ? 7.393 10.807 3.746 1.00 97.06 155 ALA A CA 1
ATOM 1296 C C . ALA A 1 155 ? 7.984 9.811 4.742 1.00 97.06 155 ALA A C 1
ATOM 1298 O O . ALA A 1 155 ? 7.329 9.441 5.709 1.00 97.06 155 ALA A O 1
ATOM 1299 N N . ILE A 1 156 ? 9.234 9.403 4.533 1.00 97.31 156 ILE A N 1
ATOM 1300 C CA . ILE A 1 156 ? 10.002 8.697 5.559 1.00 97.31 156 ILE A CA 1
ATOM 1301 C C . ILE A 1 156 ? 10.599 9.736 6.490 1.00 97.31 156 ILE A C 1
ATOM 1303 O O . ILE A 1 156 ? 11.314 10.637 6.044 1.00 97.31 156 ILE A O 1
ATOM 1307 N N . ASN A 1 157 ? 10.348 9.576 7.780 1.00 96.44 157 ASN A N 1
ATOM 1308 C CA . ASN A 1 157 ? 11.043 10.328 8.804 1.00 96.44 157 ASN A CA 1
ATOM 1309 C C . ASN A 1 157 ? 12.403 9.673 9.082 1.00 96.44 157 ASN A C 1
ATOM 1311 O O . ASN A 1 157 ? 12.506 8.497 9.424 1.00 96.44 157 ASN A O 1
ATOM 1315 N N . LEU A 1 158 ? 13.483 10.427 8.903 1.00 94.94 158 LEU A N 1
ATOM 1316 C CA . LEU A 1 158 ? 14.843 9.928 9.075 1.00 94.94 158 LEU A CA 1
ATOM 1317 C C . LEU A 1 158 ? 15.205 9.670 10.537 1.00 94.94 158 LEU A C 1
ATOM 1319 O O . LEU A 1 158 ? 16.162 8.926 10.769 1.00 94.94 158 LEU A O 1
ATOM 1323 N N . THR A 1 159 ? 14.471 10.245 11.490 1.00 93.38 159 THR A N 1
ATOM 1324 C CA . THR A 1 159 ? 14.711 10.083 12.926 1.00 93.38 159 THR A CA 1
ATOM 1325 C C . THR A 1 159 ? 14.180 8.749 13.442 1.00 93.38 159 THR A C 1
ATOM 1327 O O . THR A 1 159 ? 14.932 8.017 14.079 1.00 93.38 159 THR A O 1
ATOM 1330 N N . ASP A 1 160 ? 12.925 8.399 13.149 1.00 95.31 160 ASP A N 1
ATOM 1331 C CA . ASP A 1 160 ? 12.287 7.165 13.642 1.00 95.31 160 ASP A CA 1
ATOM 1332 C C . ASP A 1 160 ? 12.131 6.064 12.577 1.00 95.31 160 ASP A C 1
ATOM 1334 O O . ASP A 1 160 ? 11.730 4.950 12.908 1.00 95.31 160 ASP A O 1
ATOM 1338 N N . LYS A 1 161 ? 12.494 6.359 11.320 1.00 95.75 161 LYS A N 1
ATOM 1339 C CA . LYS A 1 161 ? 12.423 5.470 10.146 1.00 95.75 161 LYS A CA 1
ATOM 1340 C C . LYS A 1 161 ? 11.009 5.051 9.735 1.00 95.75 161 LYS A C 1
ATOM 1342 O O . LYS A 1 161 ? 10.874 4.163 8.897 1.00 95.75 161 LYS A O 1
ATOM 1347 N N . LYS A 1 162 ? 9.976 5.716 10.252 1.00 97.25 162 LYS A N 1
ATOM 1348 C CA . LYS A 1 162 ? 8.574 5.415 9.946 1.00 97.25 162 LYS A CA 1
ATOM 1349 C C . LYS A 1 162 ? 8.082 6.185 8.735 1.00 97.25 162 LYS A C 1
ATOM 1351 O O . LYS A 1 162 ? 8.651 7.206 8.339 1.00 97.25 162 LYS A O 1
ATOM 1356 N N . VAL A 1 163 ? 6.975 5.717 8.165 1.00 97.69 163 VAL A N 1
ATOM 1357 C CA . VAL A 1 163 ? 6.246 6.464 7.138 1.00 97.69 163 VAL A CA 1
ATOM 1358 C C . VAL A 1 163 ? 5.273 7.405 7.826 1.00 97.69 163 VAL A C 1
ATOM 1360 O O . VAL A 1 163 ? 4.482 6.987 8.669 1.00 97.69 163 VAL A O 1
ATOM 1363 N N . HIS A 1 164 ? 5.335 8.677 7.463 1.00 97.62 164 HIS A N 1
ATOM 1364 C CA . HIS A 1 164 ? 4.525 9.753 8.002 1.00 97.62 164 HIS A CA 1
ATOM 1365 C C . HIS A 1 164 ? 3.574 10.301 6.941 1.00 97.62 164 HIS A C 1
ATOM 1367 O O . HIS A 1 164 ? 3.965 10.463 5.783 1.00 97.62 164 HIS A O 1
ATOM 1373 N N . LEU A 1 165 ? 2.354 10.655 7.349 1.00 97.38 165 LEU A N 1
ATOM 1374 C CA . LEU A 1 165 ? 1.493 11.541 6.569 1.00 97.38 165 LEU A CA 1
ATOM 1375 C C . LEU A 1 165 ? 1.895 12.989 6.862 1.00 97.38 165 LEU A C 1
ATOM 1377 O O . LEU A 1 165 ? 1.978 13.389 8.023 1.00 97.38 165 LEU A O 1
ATOM 1381 N N . VAL A 1 166 ? 2.140 13.772 5.815 1.00 96.38 166 VAL A N 1
ATOM 1382 C CA . VAL A 1 166 ? 2.510 15.189 5.911 1.00 96.38 166 VAL A CA 1
ATOM 1383 C C . VAL A 1 166 ? 1.262 16.060 5.838 1.00 96.38 166 VAL A C 1
ATOM 1385 O O . VAL A 1 166 ? 0.406 15.856 4.978 1.00 96.38 166 VAL A O 1
ATOM 1388 N N . ASN A 1 167 ? 1.194 17.077 6.693 1.00 95.25 167 ASN A N 1
ATOM 1389 C CA . ASN A 1 167 ? 0.157 18.097 6.678 1.00 95.25 167 ASN A CA 1
ATOM 1390 C C . ASN A 1 167 ? 0.316 19.013 5.452 1.00 95.25 167 ASN A C 1
ATOM 1392 O O . ASN A 1 167 ? 1.244 19.833 5.415 1.00 95.25 167 ASN A O 1
ATOM 1396 N N . PRO A 1 168 ? -0.581 18.931 4.452 1.00 91.69 168 PRO A N 1
ATOM 1397 C CA . PRO A 1 168 ? -0.445 19.727 3.237 1.00 91.69 168 PRO A CA 1
ATOM 1398 C C . PRO A 1 168 ? -0.635 21.228 3.501 1.00 91.69 168 PRO A C 1
ATOM 1400 O O . PRO A 1 168 ? -0.013 22.053 2.830 1.00 91.69 168 PRO A O 1
ATOM 1403 N N . HIS A 1 169 ? -1.448 21.595 4.497 1.00 90.12 169 HIS A N 1
ATOM 1404 C CA . HIS A 1 169 ? -1.732 22.990 4.833 1.00 90.12 169 HIS A CA 1
ATOM 1405 C C . HIS A 1 169 ? -0.533 23.667 5.496 1.00 90.12 169 HIS A C 1
ATOM 1407 O O . HIS A 1 169 ? -0.185 24.795 5.144 1.00 90.12 169 HIS A O 1
ATOM 1413 N N . LEU A 1 170 ? 0.139 22.965 6.414 1.00 90.56 170 LEU A N 1
ATOM 1414 C CA . LEU A 1 170 ? 1.324 23.508 7.075 1.00 90.56 170 LEU A CA 1
ATOM 1415 C C . LEU A 1 170 ? 2.535 23.545 6.138 1.00 90.56 170 LEU A C 1
ATOM 1417 O O . LEU A 1 170 ? 3.306 24.502 6.166 1.00 90.56 170 LEU A O 1
ATOM 1421 N N . LEU A 1 171 ? 2.669 22.555 5.251 1.00 89.38 171 LEU A N 1
ATOM 1422 C CA . LEU A 1 171 ? 3.716 22.540 4.230 1.00 89.38 171 LEU A CA 1
ATOM 1423 C C . LEU A 1 171 ? 3.654 23.783 3.326 1.00 89.38 171 LEU A C 1
ATOM 1425 O O . LEU A 1 171 ? 4.684 24.408 3.072 1.00 89.38 171 LEU A O 1
ATOM 1429 N N . ALA A 1 172 ? 2.452 24.186 2.902 1.00 84.69 172 ALA A N 1
ATOM 1430 C CA . ALA A 1 172 ? 2.258 25.403 2.116 1.00 84.69 172 ALA A CA 1
ATOM 1431 C C . ALA A 1 172 ? 2.701 26.671 2.870 1.00 84.69 172 ALA A C 1
ATOM 1433 O O . ALA A 1 172 ? 3.251 27.583 2.266 1.00 84.69 172 ALA A O 1
ATOM 1434 N N . PHE A 1 173 ? 2.518 26.719 4.191 1.00 85.00 173 PHE A N 1
ATOM 1435 C CA . PHE A 1 173 ? 2.957 27.842 5.023 1.00 85.00 173 PHE A CA 1
ATOM 1436 C C . PHE A 1 173 ? 4.485 27.900 5.197 1.00 85.00 173 PHE A C 1
ATOM 1438 O O . PHE A 1 173 ? 5.070 28.984 5.210 1.00 85.00 173 PHE A O 1
ATOM 1445 N N . ILE A 1 174 ? 5.144 26.741 5.304 1.00 85.31 174 ILE A N 1
ATOM 1446 C CA . ILE A 1 174 ? 6.607 26.624 5.458 1.00 85.31 174 ILE A CA 1
ATOM 1447 C C . ILE A 1 174 ? 7.352 27.136 4.219 1.00 85.31 174 ILE A C 1
ATOM 1449 O O . ILE A 1 174 ? 8.462 27.653 4.324 1.00 85.31 174 ILE A O 1
ATOM 1453 N N . PHE A 1 175 ? 6.749 27.024 3.038 1.00 80.56 175 PHE A N 1
ATOM 1454 C CA . PHE A 1 175 ? 7.349 27.464 1.780 1.00 80.56 175 PHE A CA 1
ATOM 1455 C C . PHE A 1 175 ? 7.760 28.931 1.740 1.00 80.56 175 PHE A C 1
ATOM 1457 O O . PHE A 1 175 ? 8.688 29.267 1.001 1.00 80.56 175 PHE A O 1
ATOM 1464 N N . ASP A 1 176 ? 7.099 29.778 2.521 1.00 71.00 176 ASP A N 1
ATOM 1465 C CA . ASP A 1 176 ? 7.246 31.226 2.422 1.00 71.00 176 ASP A CA 1
ATOM 1466 C C . ASP A 1 176 ? 7.827 31.845 3.702 1.00 71.00 176 ASP A C 1
ATOM 1468 O O . ASP A 1 176 ? 7.908 33.068 3.823 1.00 71.00 176 ASP A O 1
ATOM 1472 N N . LYS A 1 177 ? 8.246 31.017 4.673 1.00 72.31 177 LYS A N 1
ATOM 1473 C CA . LYS A 1 177 ? 8.746 31.479 5.974 1.00 72.31 177 LYS A CA 1
ATOM 1474 C C . LYS A 1 177 ? 9.939 30.670 6.467 1.00 72.31 177 LYS A C 1
ATOM 1476 O O . LYS A 1 177 ? 9.984 29.449 6.360 1.00 72.31 177 LYS A O 1
ATOM 1481 N N . THR A 1 178 ? 10.887 31.358 7.096 1.00 70.06 178 THR A N 1
ATOM 1482 C CA . THR A 1 178 ? 11.952 30.713 7.868 1.00 70.06 178 THR A CA 1
ATOM 1483 C C . THR A 1 178 ? 11.382 30.315 9.222 1.00 70.06 178 THR A C 1
ATOM 1485 O O . THR A 1 178 ? 11.142 31.169 10.073 1.00 70.06 178 THR A O 1
ATOM 1488 N N . ILE A 1 179 ? 11.122 29.024 9.403 1.00 71.06 179 ILE A N 1
ATOM 1489 C CA . ILE A 1 179 ? 10.569 28.472 10.640 1.00 71.06 179 ILE A CA 1
ATOM 1490 C C . ILE A 1 179 ? 11.652 27.629 11.322 1.00 71.06 179 ILE A C 1
ATOM 1492 O O . ILE A 1 179 ? 12.312 26.854 10.627 1.00 71.06 179 ILE A O 1
ATOM 1496 N N . PRO A 1 180 ? 11.858 27.765 12.646 1.00 68.94 180 PRO A N 1
ATOM 1497 C CA . PRO A 1 180 ? 12.753 26.882 13.387 1.00 68.94 180 PRO A CA 1
ATOM 1498 C C . PRO A 1 180 ? 12.340 25.408 13.246 1.00 68.94 180 PRO A C 1
ATOM 1500 O O . PRO A 1 180 ? 11.162 25.076 13.334 1.00 68.94 180 PRO A O 1
ATOM 1503 N N . GLU A 1 181 ? 13.312 24.514 13.064 1.00 63.53 181 GLU A N 1
ATOM 1504 C CA . GLU A 1 181 ? 13.080 23.077 12.822 1.00 63.53 181 GLU A CA 1
ATOM 1505 C C . GLU A 1 181 ? 12.421 22.352 14.015 1.00 63.53 181 GLU A C 1
ATOM 1507 O O . GLU A 1 181 ? 11.823 21.292 13.852 1.00 63.53 181 GLU A O 1
ATOM 1512 N N . SER A 1 182 ? 12.484 22.930 15.220 1.00 63.50 182 SER A N 1
ATOM 1513 C CA . SER A 1 182 ? 12.073 22.296 16.479 1.00 63.50 182 SER A CA 1
ATOM 1514 C C . SER A 1 182 ? 10.611 22.520 16.901 1.00 63.50 182 SER A C 1
ATOM 1516 O O . SER A 1 182 ? 10.221 22.041 17.964 1.00 63.50 182 SER A O 1
ATOM 1518 N N . THR A 1 183 ? 9.783 23.233 16.125 1.00 62.47 183 THR A N 1
ATOM 1519 C CA . THR A 1 183 ? 8.500 23.787 16.622 1.00 62.47 183 THR A CA 1
ATOM 1520 C C . THR A 1 183 ? 7.214 23.268 15.966 1.00 62.47 183 THR A C 1
ATOM 1522 O O . THR A 1 183 ? 6.160 23.861 16.189 1.00 62.47 183 THR A O 1
ATOM 1525 N N . MET A 1 184 ? 7.227 22.178 15.186 1.00 81.00 184 MET A N 1
ATOM 1526 C CA . MET A 1 184 ? 6.042 21.793 14.387 1.00 81.00 184 MET A CA 1
ATOM 1527 C C . MET A 1 184 ? 5.614 20.319 14.500 1.00 81.00 184 MET A C 1
ATOM 1529 O O . MET A 1 184 ? 5.715 19.578 13.522 1.00 81.00 184 MET A O 1
ATOM 1533 N N . PRO A 1 185 ? 5.051 19.884 15.647 1.00 85.19 185 PRO A N 1
ATOM 1534 C CA . PRO A 1 185 ? 4.463 18.544 15.769 1.00 85.19 185 PRO A CA 1
ATOM 1535 C C . PRO A 1 185 ? 3.291 18.315 14.797 1.00 85.19 185 PRO A C 1
ATOM 1537 O O . PRO A 1 185 ? 2.994 17.182 14.441 1.00 85.19 185 PRO A O 1
ATOM 1540 N N . GLU A 1 186 ? 2.644 19.384 14.325 1.00 91.06 186 GLU A N 1
ATOM 1541 C CA . GLU A 1 186 ? 1.540 19.328 13.358 1.00 91.06 186 GLU A CA 1
ATOM 1542 C C . GLU A 1 186 ? 1.992 19.172 11.900 1.00 91.06 186 GLU A C 1
ATOM 1544 O O . GLU A 1 186 ? 1.152 19.145 11.001 1.00 91.06 186 GLU A O 1
ATOM 1549 N N . LEU A 1 187 ? 3.301 19.100 11.629 1.00 93.25 187 LEU A N 1
ATOM 1550 C CA . LEU A 1 187 ? 3.794 18.932 10.262 1.00 93.25 187 LEU A CA 1
ATOM 1551 C C . LEU A 1 187 ? 3.554 17.521 9.740 1.00 93.25 187 LEU A C 1
ATOM 1553 O O . LEU A 1 187 ? 3.290 17.341 8.552 1.00 93.25 187 LEU A O 1
ATOM 1557 N N . SER A 1 188 ? 3.682 16.514 10.599 1.00 95.44 188 SER A N 1
ATOM 1558 C CA . SER A 1 188 ? 3.514 15.126 10.193 1.00 95.44 188 SER A CA 1
ATOM 1559 C C . SER A 1 188 ? 3.217 14.217 11.383 1.00 95.44 188 SER A C 1
ATOM 1561 O O . SER A 1 188 ? 3.599 14.537 12.506 1.00 95.44 188 SER A O 1
ATOM 1563 N N . TYR A 1 189 ? 2.598 13.063 11.139 1.00 95.44 189 TYR A N 1
ATOM 1564 C CA . TYR A 1 189 ? 2.471 11.997 12.138 1.00 95.44 189 TYR A CA 1
ATOM 1565 C C . TYR A 1 189 ? 2.683 10.615 11.499 1.00 95.44 189 TYR A C 1
ATOM 1567 O O . TYR A 1 189 ? 2.422 10.457 10.301 1.00 95.44 189 TYR A O 1
ATOM 1575 N N . PRO A 1 190 ? 3.168 9.616 12.264 1.00 95.88 190 PRO A N 1
ATOM 1576 C CA . PRO A 1 190 ? 3.441 8.283 11.738 1.00 95.88 190 PRO A CA 1
ATOM 1577 C C . PRO A 1 190 ? 2.148 7.545 11.368 1.00 95.88 190 PRO A C 1
ATOM 1579 O O . PRO A 1 190 ? 1.184 7.534 12.132 1.00 95.88 190 PRO A O 1
ATOM 1582 N N . VAL A 1 191 ? 2.153 6.883 10.211 1.00 95.81 191 VAL A N 1
ATOM 1583 C CA . VAL A 1 191 ? 1.034 6.077 9.686 1.00 95.81 191 VAL A CA 1
ATOM 1584 C C . VAL A 1 191 ? 1.404 4.618 9.416 1.00 95.81 191 VAL A C 1
ATOM 1586 O O . VAL A 1 191 ? 0.514 3.779 9.348 1.00 95.81 191 VAL A O 1
ATOM 1589 N N . ALA A 1 192 ? 2.694 4.294 9.288 1.00 95.75 192 ALA A N 1
ATOM 1590 C CA . ALA A 1 192 ? 3.175 2.918 9.162 1.00 95.75 192 ALA A CA 1
ATOM 1591 C C . ALA A 1 192 ? 4.613 2.783 9.683 1.00 95.75 192 ALA A C 1
ATOM 1593 O O . ALA A 1 192 ? 5.374 3.752 9.671 1.00 95.75 192 ALA A O 1
ATOM 1594 N N . GLN A 1 193 ? 4.991 1.579 10.125 1.00 94.69 193 GLN A N 1
ATOM 1595 C CA . GLN A 1 193 ? 6.331 1.316 10.673 1.00 94.69 193 GLN A CA 1
ATOM 1596 C C . GLN A 1 193 ? 7.425 1.361 9.601 1.00 94.69 193 GLN A C 1
ATOM 1598 O O . GLN A 1 193 ? 8.522 1.833 9.870 1.00 94.69 193 GLN A O 1
ATOM 1603 N N . ASP A 1 194 ? 7.111 0.907 8.388 1.00 94.94 194 ASP A N 1
ATOM 1604 C CA . ASP A 1 194 ? 8.012 0.902 7.240 1.00 94.94 194 ASP A CA 1
ATOM 1605 C C . ASP A 1 194 ? 7.223 0.945 5.918 1.00 94.94 194 ASP A C 1
ATOM 1607 O O . ASP A 1 194 ? 5.988 0.961 5.906 1.00 94.94 194 ASP A O 1
ATOM 1611 N N . LEU A 1 195 ? 7.940 0.984 4.791 1.00 95.38 195 LEU A N 1
ATOM 1612 C CA . LEU A 1 195 ? 7.338 1.062 3.459 1.00 95.38 195 LEU A CA 1
ATOM 1613 C C . LEU A 1 195 ? 6.620 -0.221 3.009 1.00 95.38 195 LEU A C 1
ATOM 1615 O O . LEU A 1 195 ? 5.669 -0.126 2.235 1.00 95.38 195 LEU A O 1
ATOM 1619 N N . ASN A 1 196 ? 7.050 -1.408 3.452 1.00 92.12 196 ASN A N 1
ATOM 1620 C CA . ASN A 1 196 ? 6.380 -2.660 3.085 1.00 92.12 196 ASN A CA 1
ATOM 1621 C C . ASN A 1 196 ? 5.016 -2.740 3.764 1.00 92.12 196 ASN A C 1
ATOM 1623 O O . ASN A 1 196 ? 4.012 -2.997 3.098 1.00 92.12 196 ASN A O 1
ATOM 1627 N N . LEU A 1 197 ? 4.974 -2.440 5.062 1.00 93.94 197 LEU A N 1
ATOM 1628 C CA . LEU A 1 197 ? 3.729 -2.391 5.811 1.00 93.94 197 LEU A CA 1
ATOM 1629 C C . LEU A 1 197 ? 2.825 -1.262 5.306 1.00 93.94 197 LEU A C 1
ATOM 1631 O O . LEU A 1 197 ? 1.633 -1.481 5.109 1.00 93.94 197 LEU A O 1
ATOM 1635 N N . PHE A 1 198 ? 3.391 -0.083 5.014 1.00 96.25 198 PHE A N 1
ATOM 1636 C CA . PHE A 1 198 ? 2.657 1.020 4.387 1.00 96.25 198 PHE A CA 1
ATOM 1637 C C . PHE A 1 198 ? 1.960 0.575 3.103 1.00 96.25 198 PHE A C 1
ATOM 1639 O O . PHE A 1 198 ? 0.780 0.854 2.921 1.00 96.25 198 PHE A O 1
ATOM 1646 N N . SER A 1 199 ? 2.677 -0.138 2.233 1.00 95.31 199 SER A N 1
ATOM 1647 C CA . SER A 1 199 ? 2.157 -0.620 0.956 1.00 95.31 199 SER A CA 1
ATOM 1648 C C . SER A 1 199 ? 0.937 -1.515 1.126 1.00 95.31 199 SER A C 1
ATOM 1650 O O . SER A 1 199 ? -0.124 -1.257 0.554 1.00 95.31 199 SER A O 1
ATOM 1652 N N . ALA A 1 200 ? 1.063 -2.511 2.000 1.00 94.25 200 ALA A N 1
ATOM 1653 C CA . ALA A 1 200 ? -0.007 -3.443 2.309 1.00 94.25 200 ALA A CA 1
ATOM 1654 C C . ALA A 1 200 ? -1.206 -2.756 2.977 1.00 94.25 200 ALA A C 1
ATOM 1656 O O . ALA A 1 200 ? -2.354 -3.035 2.638 1.00 94.25 200 ALA A O 1
ATOM 1657 N N . MET A 1 201 ? -0.950 -1.842 3.918 1.00 95.50 201 MET A N 1
ATOM 1658 C CA . MET A 1 201 ? -1.989 -1.083 4.613 1.00 95.50 201 MET A CA 1
ATOM 1659 C C . MET A 1 201 ? -2.724 -0.124 3.672 1.00 95.50 201 MET A C 1
ATOM 1661 O O . MET A 1 201 ? -3.945 -0.001 3.765 1.00 95.50 201 MET A O 1
ATOM 1665 N N . TYR A 1 202 ? -2.014 0.538 2.753 1.00 95.50 202 TYR A N 1
ATOM 1666 C CA . TYR A 1 202 ? -2.606 1.477 1.800 1.00 95.50 202 TYR A CA 1
ATOM 1667 C C . TYR A 1 202 ? -3.589 0.761 0.871 1.00 95.50 202 TYR A C 1
ATOM 1669 O O . TYR A 1 202 ? -4.729 1.199 0.723 1.00 95.50 202 TYR A O 1
ATOM 1677 N N . ASP A 1 203 ? -3.198 -0.406 0.349 1.00 93.06 203 ASP A N 1
ATOM 1678 C CA . ASP A 1 203 ? -4.050 -1.258 -0.493 1.00 93.06 203 ASP A CA 1
ATOM 1679 C C . ASP A 1 203 ? -5.331 -1.725 0.218 1.00 93.06 203 ASP A C 1
ATOM 1681 O O . ASP A 1 203 ? -6.317 -2.086 -0.427 1.00 93.06 203 ASP A O 1
ATOM 1685 N N . LYS A 1 204 ? -5.322 -1.733 1.554 1.00 92.38 204 LYS A N 1
ATOM 1686 C CA . LYS A 1 204 ? -6.456 -2.107 2.407 1.00 92.38 204 LYS A CA 1
ATOM 1687 C C . LYS A 1 204 ? -7.171 -0.908 3.031 1.00 92.38 204 LYS A C 1
ATOM 1689 O O . LYS A 1 204 ? -8.017 -1.106 3.898 1.00 92.38 204 LYS A O 1
ATOM 1694 N N . GLN A 1 205 ? -6.860 0.312 2.584 1.00 92.94 205 GLN A N 1
ATOM 1695 C CA . GLN A 1 205 ? -7.448 1.562 3.083 1.00 92.94 205 GLN A CA 1
ATOM 1696 C C . GLN A 1 205 ? -7.247 1.770 4.597 1.00 92.94 205 GLN A C 1
ATOM 1698 O O . GLN A 1 205 ? -8.061 2.404 5.262 1.00 92.94 205 GLN A O 1
ATOM 1703 N N . LEU A 1 206 ? -6.154 1.235 5.148 1.00 94.31 206 LEU A N 1
ATOM 1704 C CA . LEU A 1 206 ? -5.781 1.376 6.562 1.00 94.31 206 LEU A CA 1
ATOM 1705 C C . LEU A 1 206 ? -4.862 2.576 6.816 1.00 94.31 206 LEU A C 1
ATOM 1707 O O . LEU A 1 206 ? -4.533 2.869 7.961 1.00 94.31 206 LEU A O 1
ATOM 1711 N N . ILE A 1 207 ? -4.417 3.252 5.757 1.00 95.19 207 ILE A N 1
ATOM 1712 C CA . ILE A 1 207 ? -3.607 4.463 5.857 1.00 95.19 207 ILE A CA 1
ATOM 1713 C C . ILE A 1 207 ? -4.531 5.684 5.803 1.00 95.19 207 ILE A C 1
ATOM 1715 O O . ILE A 1 207 ? -5.239 5.856 4.807 1.00 95.19 207 ILE A O 1
ATOM 1719 N N . PRO A 1 208 ? -4.503 6.565 6.819 1.00 92.25 208 PRO A N 1
ATOM 1720 C CA . PRO A 1 208 ? -5.233 7.822 6.782 1.00 92.25 208 PRO A CA 1
ATOM 1721 C C . PRO A 1 208 ? -4.893 8.671 5.554 1.00 92.25 208 PRO A C 1
ATOM 1723 O O . PRO A 1 208 ? -3.731 8.804 5.149 1.00 92.25 208 PRO A O 1
ATOM 1726 N N . THR A 1 209 ? -5.921 9.292 4.985 1.00 91.44 209 THR A N 1
ATOM 1727 C CA . THR A 1 209 ? -5.795 10.230 3.862 1.00 91.44 209 THR A CA 1
ATOM 1728 C C . THR A 1 209 ? -6.129 11.670 4.247 1.00 91.44 209 THR A C 1
ATOM 1730 O O . THR A 1 209 ? -5.709 12.596 3.556 1.00 91.44 209 THR A O 1
ATOM 1733 N N . ASP A 1 210 ? -6.832 11.874 5.362 1.00 90.38 210 ASP A N 1
ATOM 1734 C CA . ASP A 1 210 ? -7.127 13.187 5.935 1.00 90.38 210 ASP A CA 1
ATOM 1735 C C . ASP A 1 210 ? -6.241 13.424 7.166 1.00 90.38 210 ASP A C 1
ATOM 1737 O O . ASP A 1 210 ? -6.224 12.630 8.111 1.00 90.38 210 ASP A O 1
ATOM 1741 N N . PHE A 1 211 ? -5.473 14.515 7.147 1.00 93.25 211 PHE A N 1
ATOM 1742 C CA . PHE A 1 211 ? -4.534 14.822 8.218 1.00 93.25 211 PHE A CA 1
ATOM 1743 C C . PHE A 1 211 ? -5.251 15.120 9.539 1.00 93.25 211 PHE A C 1
ATOM 1745 O O . PHE A 1 211 ? -4.978 14.466 10.543 1.00 93.25 211 PHE A O 1
ATOM 1752 N N . TYR A 1 212 ? -6.169 16.089 9.549 1.00 91.75 212 TYR A N 1
ATOM 1753 C CA . TYR A 1 212 ? -6.775 16.597 10.783 1.00 91.75 212 TYR A CA 1
ATOM 1754 C C . TYR A 1 212 ? -7.887 15.694 11.316 1.00 91.75 212 TYR A C 1
ATOM 1756 O O . TYR A 1 212 ? -8.172 15.728 12.513 1.00 91.75 212 TYR A O 1
ATOM 1764 N N . GLN A 1 213 ? -8.471 14.835 10.477 1.00 88.62 213 GLN A N 1
ATOM 1765 C CA . GLN A 1 213 ? -9.409 13.817 10.949 1.00 88.62 213 GLN A CA 1
ATOM 1766 C C . GLN A 1 213 ? -8.759 12.853 11.957 1.00 88.62 213 GLN A C 1
ATOM 1768 O O . GLN A 1 213 ? -9.431 12.455 12.916 1.00 88.62 213 GLN A O 1
ATOM 1773 N N . TYR A 1 214 ? -7.479 12.513 11.754 1.00 89.56 214 TYR A N 1
ATOM 1774 C CA . TYR A 1 214 ? -6.744 11.493 12.514 1.00 89.56 214 TYR A CA 1
ATOM 1775 C C . TYR A 1 214 ? -5.565 12.035 13.335 1.00 89.56 214 TYR A C 1
ATOM 1777 O O . TYR A 1 214 ? -4.988 11.296 14.132 1.00 89.56 214 TYR A O 1
ATOM 1785 N N . PHE A 1 215 ? -5.209 13.314 13.195 1.00 91.88 215 PHE A N 1
ATOM 1786 C CA . PHE A 1 215 ? -4.184 13.932 14.033 1.00 91.88 215 PHE A CA 1
ATOM 1787 C C . PHE A 1 215 ? -4.557 13.796 15.521 1.00 91.88 215 PHE A C 1
ATOM 1789 O O . PHE A 1 215 ? -5.665 14.145 15.922 1.00 91.88 215 PHE A O 1
ATOM 1796 N N . GLN A 1 216 ? -3.633 13.262 16.329 1.00 88.06 216 GLN A N 1
ATOM 1797 C CA . GLN A 1 216 ? -3.820 12.943 17.758 1.00 88.06 216 GLN A CA 1
ATOM 1798 C C . GLN A 1 216 ? -4.884 11.871 18.076 1.00 88.06 216 GLN A C 1
ATOM 1800 O O . GLN A 1 216 ? -5.242 11.699 19.241 1.00 88.06 216 GLN A O 1
ATOM 1805 N N . LYS A 1 217 ? -5.363 11.115 17.081 1.00 86.44 217 LYS A N 1
ATOM 1806 C CA . LYS A 1 217 ? -6.252 9.959 17.282 1.00 86.44 217 LYS A CA 1
ATOM 1807 C C . LYS A 1 217 ? -5.534 8.649 16.972 1.00 86.44 217 LYS A C 1
ATOM 1809 O O . LYS A 1 217 ? -4.506 8.634 16.299 1.00 86.44 217 LYS A O 1
ATOM 1814 N N . SER A 1 218 ? -6.096 7.539 17.453 1.00 85.31 218 SER A N 1
ATOM 1815 C CA . SER A 1 218 ? -5.655 6.208 17.028 1.00 85.31 218 SER A CA 1
ATOM 1816 C C . SER A 1 218 ? -5.893 6.055 15.526 1.00 85.31 218 SER A C 1
ATOM 1818 O O . SER A 1 218 ? -6.992 6.305 15.031 1.00 85.31 218 SER A O 1
ATOM 1820 N N . THR A 1 219 ? -4.859 5.645 14.798 1.00 87.12 219 THR A N 1
ATOM 1821 C CA . THR A 1 219 ? -4.936 5.294 13.372 1.00 87.12 219 THR A CA 1
ATOM 1822 C C . THR A 1 219 ? -5.148 3.796 13.167 1.00 87.12 219 THR A C 1
ATOM 1824 O O . THR A 1 219 ? -5.242 3.341 12.030 1.00 87.12 219 THR A O 1
ATOM 1827 N N . LYS A 1 220 ? -5.245 3.015 14.256 1.00 91.06 220 LYS A N 1
ATOM 1828 C CA . LYS A 1 220 ? -5.423 1.561 14.191 1.00 91.06 220 LYS A CA 1
ATOM 1829 C C . LYS A 1 220 ? -6.799 1.153 13.683 1.00 91.06 220 LYS A C 1
ATOM 1831 O O . LYS A 1 220 ? -6.927 0.047 13.177 1.00 91.06 220 LYS A O 1
ATOM 1836 N N . VAL A 1 221 ? -7.826 1.992 13.808 1.00 91.94 221 VAL A N 1
ATOM 1837 C CA . VAL A 1 221 ? -9.183 1.666 13.350 1.00 91.94 221 VAL A CA 1
ATOM 1838 C C . VAL A 1 221 ? -9.683 2.746 12.397 1.00 91.94 221 VAL A C 1
ATOM 1840 O O . VAL A 1 221 ? -9.909 3.884 12.798 1.00 91.94 221 VAL A O 1
ATOM 1843 N N . ILE A 1 222 ? -9.885 2.375 11.133 1.00 91.62 222 ILE A N 1
ATOM 1844 C CA . ILE A 1 222 ? -10.495 3.226 10.110 1.00 91.62 222 ILE A CA 1
ATOM 1845 C C . ILE A 1 222 ? -11.978 2.876 10.008 1.00 91.62 222 ILE A C 1
ATOM 1847 O O . ILE A 1 222 ? -12.347 1.721 9.777 1.00 91.62 222 ILE A O 1
ATOM 1851 N N . ASN A 1 223 ? -12.840 3.873 10.202 1.00 90.12 223 ASN A N 1
ATOM 1852 C CA . ASN A 1 223 ? -14.283 3.682 10.269 1.00 90.12 223 ASN A CA 1
ATOM 1853 C C . ASN A 1 223 ? -15.007 4.296 9.067 1.00 90.12 223 ASN A C 1
ATOM 1855 O O . ASN A 1 223 ? -15.249 5.501 9.044 1.00 90.12 223 ASN A O 1
ATOM 1859 N N . ASN A 1 224 ? -15.436 3.455 8.122 1.00 88.12 224 ASN A N 1
ATOM 1860 C CA . ASN A 1 224 ? -16.207 3.890 6.952 1.00 88.12 224 ASN A CA 1
ATOM 1861 C C . ASN A 1 224 ? -17.726 3.703 7.103 1.00 88.12 224 ASN A C 1
ATOM 1863 O O . ASN A 1 224 ? -18.489 4.048 6.198 1.00 88.12 224 ASN A O 1
ATOM 1867 N N . SER A 1 225 ? -18.187 3.178 8.240 1.00 86.69 225 SER A N 1
ATOM 1868 C CA . SER A 1 225 ? -19.613 2.921 8.490 1.00 86.69 225 SER A CA 1
ATOM 1869 C C . SER A 1 225 ? -20.418 4.167 8.870 1.00 86.69 225 SER A C 1
ATOM 1871 O O . SER A 1 225 ? -21.644 4.115 8.907 1.00 86.69 225 SER A O 1
ATOM 1873 N N . ASN A 1 226 ? -19.748 5.280 9.204 1.00 84.06 226 ASN A N 1
ATOM 1874 C CA . ASN A 1 226 ? -20.333 6.454 9.878 1.00 84.06 226 ASN A CA 1
ATOM 1875 C C . ASN A 1 226 ? -21.037 6.136 11.214 1.00 84.06 226 ASN A C 1
ATOM 1877 O O . ASN A 1 226 ? -21.685 7.003 11.799 1.00 84.06 226 ASN A O 1
ATOM 1881 N N . PHE A 1 227 ? -20.926 4.902 11.708 1.00 87.00 227 PHE A N 1
ATOM 1882 C CA . PHE A 1 227 ? -21.451 4.493 12.998 1.00 87.00 227 PHE A CA 1
ATOM 1883 C C . PHE A 1 227 ? -20.515 4.975 14.108 1.00 87.00 227 PHE A C 1
ATOM 1885 O O . PHE A 1 227 ? -19.298 4.890 13.957 1.00 87.00 227 PHE A O 1
ATOM 1892 N N . ASP A 1 228 ? -21.053 5.445 15.233 1.00 85.62 228 ASP A N 1
ATOM 1893 C CA . ASP A 1 228 ? -20.230 5.809 16.391 1.00 85.62 228 ASP A CA 1
ATOM 1894 C C . ASP A 1 228 ? -19.685 4.535 17.062 1.00 85.62 228 ASP A C 1
ATOM 1896 O O . ASP A 1 228 ? -20.378 3.856 17.822 1.00 85.62 228 ASP A O 1
ATOM 1900 N N . ILE A 1 229 ? -18.456 4.160 16.704 1.00 83.75 229 ILE A N 1
ATOM 1901 C CA . ILE A 1 229 ? -17.778 2.958 17.210 1.00 83.75 229 ILE A CA 1
ATOM 1902 C C . ILE A 1 229 ? -17.078 3.183 18.554 1.00 83.75 229 ILE A C 1
ATOM 1904 O O . ILE A 1 229 ? -16.711 2.209 19.215 1.00 83.75 229 ILE A O 1
ATOM 1908 N N . ASP A 1 230 ? -16.902 4.443 18.951 1.00 81.44 230 ASP A N 1
ATOM 1909 C CA . ASP A 1 230 ? -16.255 4.818 20.207 1.00 81.44 230 ASP A CA 1
ATOM 1910 C C . ASP A 1 230 ? -17.286 4.895 21.333 1.00 81.44 230 ASP A C 1
ATOM 1912 O O . ASP A 1 230 ? -17.011 4.502 22.468 1.00 81.44 230 ASP A O 1
ATOM 1916 N N . ASN A 1 231 ? -18.502 5.345 21.012 1.00 83.81 231 ASN A N 1
ATOM 1917 C CA . ASN A 1 231 ? -19.621 5.391 21.937 1.00 83.81 231 ASN A CA 1
ATOM 1918 C C . ASN A 1 231 ? -20.931 4.935 21.270 1.00 83.81 231 ASN A C 1
ATOM 1920 O O . ASN A 1 231 ? -21.834 5.736 21.021 1.00 83.81 231 ASN A O 1
ATOM 1924 N N . PRO A 1 232 ? -21.105 3.621 21.044 1.00 81.75 232 PRO A N 1
ATOM 1925 C CA . PRO A 1 232 ? -22.251 3.090 20.310 1.00 81.75 232 PRO A CA 1
ATOM 1926 C C . PRO A 1 232 ? -23.615 3.370 20.964 1.00 81.75 232 PRO A C 1
ATOM 1928 O O . PRO A 1 232 ? -24.645 3.136 20.328 1.00 81.75 232 PRO A O 1
ATOM 1931 N N . GLY A 1 233 ? -23.661 3.793 22.238 1.00 82.19 233 GLY A N 1
ATOM 1932 C CA . GLY A 1 233 ? -24.877 4.142 22.996 1.00 82.19 233 GLY A CA 1
ATOM 1933 C C . GLY A 1 233 ? -25.867 2.990 23.237 1.00 82.19 233 GLY A C 1
ATOM 1934 O O . GLY A 1 233 ? -26.788 3.099 24.045 1.00 82.19 233 GLY A O 1
ATOM 1935 N N . ARG A 1 234 ? -25.675 1.862 22.554 1.00 85.19 234 ARG A N 1
ATOM 1936 C CA . ARG A 1 234 ? -26.464 0.635 22.611 1.00 85.19 234 ARG A CA 1
ATOM 1937 C C . ARG A 1 234 ? -25.566 -0.571 22.365 1.00 85.19 234 ARG A C 1
ATOM 1939 O O . ARG A 1 234 ? -24.396 -0.450 22.016 1.00 85.19 234 ARG A O 1
ATOM 1946 N N . LYS A 1 235 ? -26.146 -1.757 22.519 1.00 89.06 235 LYS A N 1
ATOM 1947 C CA . LYS A 1 235 ? -25.500 -3.016 22.155 1.00 89.06 235 LYS A CA 1
ATOM 1948 C C . LYS A 1 235 ? -25.181 -3.032 20.659 1.00 89.06 235 LYS A C 1
ATOM 1950 O O . LYS A 1 235 ? -26.033 -2.675 19.848 1.00 89.06 235 LYS A O 1
ATOM 1955 N N . VAL A 1 236 ? -23.973 -3.471 20.324 1.00 91.62 236 VAL A N 1
ATOM 1956 C CA . VAL A 1 236 ? -23.487 -3.627 18.951 1.00 91.62 236 VAL A CA 1
ATOM 1957 C C . VAL A 1 236 ? -22.681 -4.914 18.872 1.00 91.62 236 VAL A C 1
ATOM 1959 O O . VAL A 1 236 ? -21.828 -5.171 19.726 1.00 91.62 236 VAL A O 1
ATOM 1962 N N . PHE A 1 237 ? -22.980 -5.731 17.868 1.00 91.88 237 PHE A N 1
ATOM 1963 C CA . PHE A 1 237 ? -22.200 -6.913 17.536 1.00 91.88 237 PHE A CA 1
ATOM 1964 C C . PHE A 1 237 ? -21.073 -6.557 16.571 1.00 91.88 237 PHE A C 1
ATOM 1966 O O . PHE A 1 237 ? -21.191 -5.628 15.774 1.00 91.88 237 PHE A O 1
ATOM 1973 N N . ILE A 1 238 ? -19.999 -7.334 16.617 1.00 91.50 238 ILE A N 1
ATOM 1974 C CA . ILE A 1 238 ? -18.907 -7.269 15.653 1.00 91.50 238 ILE A CA 1
ATOM 1975 C C . ILE A 1 238 ? -18.724 -8.628 14.988 1.00 91.50 238 ILE A C 1
ATOM 1977 O O . ILE A 1 238 ? -18.859 -9.676 15.625 1.00 91.50 238 ILE A O 1
ATOM 1981 N N . LYS A 1 239 ? -18.409 -8.585 13.698 1.00 89.38 239 LYS A N 1
ATOM 1982 C CA . LYS A 1 239 ? -18.075 -9.728 12.854 1.00 89.38 239 LYS A CA 1
ATOM 1983 C C . LYS A 1 239 ? -16.658 -9.509 12.305 1.00 89.38 239 LYS A C 1
ATOM 1985 O O . LYS A 1 239 ? -16.517 -8.884 11.251 1.00 89.38 239 LYS A O 1
ATOM 1990 N N . PRO A 1 240 ? -15.614 -9.924 13.047 1.00 88.81 240 PRO A N 1
ATOM 1991 C CA . PRO A 1 240 ? -14.227 -9.783 12.632 1.00 88.81 240 PRO A CA 1
ATOM 1992 C C . PRO A 1 240 ? -13.857 -10.749 11.495 1.00 88.81 240 PRO A C 1
ATOM 1994 O O . PRO A 1 240 ? -14.058 -11.957 11.583 1.00 88.81 240 PRO A O 1
ATOM 1997 N N . TYR A 1 241 ? -13.242 -10.213 10.449 1.00 87.62 241 TYR A N 1
ATOM 1998 C CA . TYR A 1 241 ? -12.598 -10.935 9.358 1.00 87.62 241 TYR A CA 1
ATOM 1999 C C . TYR A 1 241 ? -11.098 -10.778 9.528 1.00 87.62 241 TYR A C 1
ATOM 2001 O O . TYR A 1 241 ? -10.595 -9.669 9.409 1.00 87.62 241 TYR A O 1
ATOM 2009 N N . ILE A 1 242 ? -10.390 -11.858 9.835 1.00 88.75 242 ILE A N 1
ATOM 2010 C CA . ILE A 1 242 ? -9.000 -11.770 10.288 1.00 88.75 242 ILE A CA 1
ATOM 2011 C C . ILE A 1 242 ? -8.058 -12.134 9.144 1.00 88.75 242 ILE A C 1
ATOM 2013 O O . ILE A 1 242 ? -8.224 -13.179 8.511 1.00 88.75 242 ILE A O 1
ATOM 2017 N N . LEU A 1 243 ? -7.081 -11.265 8.890 1.00 90.00 243 LEU A N 1
ATOM 2018 C CA . LEU A 1 243 ? -6.075 -11.413 7.843 1.00 90.00 243 LEU A CA 1
ATOM 2019 C 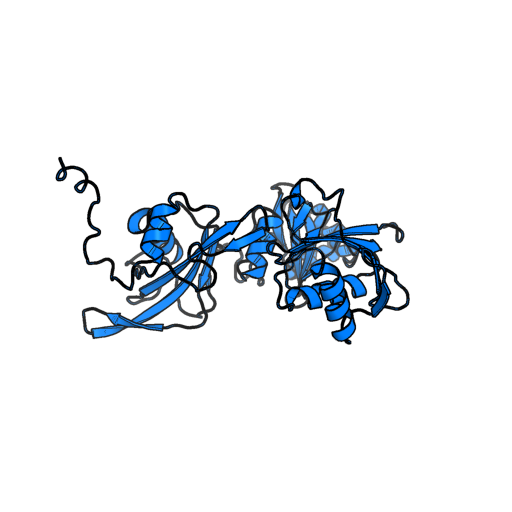C . LEU A 1 243 ? -4.672 -11.309 8.447 1.00 90.00 243 LEU A C 1
ATOM 2021 O O . LEU A 1 243 ? -4.425 -10.417 9.254 1.00 90.00 243 LEU A O 1
ATOM 2025 N N . GLU A 1 244 ? -3.760 -12.194 8.047 1.00 90.75 244 GLU A N 1
ATOM 2026 C CA . GLU A 1 244 ? -2.347 -12.151 8.455 1.00 90.75 244 GLU A CA 1
ATOM 2027 C C . GLU A 1 244 ? -1.513 -11.431 7.391 1.00 90.75 244 GLU A C 1
ATOM 2029 O O . GLU A 1 244 ? -1.778 -11.571 6.193 1.00 90.75 244 GLU A O 1
ATOM 2034 N N . PHE A 1 245 ? -0.513 -10.664 7.822 1.00 91.31 245 PHE A N 1
ATOM 2035 C CA . PHE A 1 245 ? 0.474 -10.065 6.938 1.00 91.31 245 PHE A CA 1
ATOM 2036 C C . PHE A 1 245 ? 1.486 -11.109 6.449 1.00 91.31 245 PHE A C 1
ATOM 2038 O O . PHE A 1 245 ? 1.974 -11.948 7.203 1.00 91.31 245 PHE A O 1
ATOM 2045 N N . ASN A 1 246 ? 1.814 -11.069 5.161 1.00 87.88 246 ASN A N 1
ATOM 2046 C CA . ASN A 1 246 ? 2.884 -11.861 4.577 1.00 87.88 246 ASN A CA 1
ATOM 2047 C C . ASN A 1 246 ? 4.022 -10.938 4.135 1.00 87.88 246 ASN A C 1
ATOM 2049 O O . ASN A 1 246 ? 4.020 -10.396 3.029 1.00 87.88 246 ASN A O 1
ATOM 2053 N N . ASP A 1 247 ? 5.049 -10.831 4.976 1.00 84.00 247 ASP A N 1
ATOM 2054 C CA . ASP A 1 247 ? 6.250 -10.026 4.711 1.00 84.00 247 ASP A CA 1
ATOM 2055 C C . ASP A 1 247 ? 6.921 -10.341 3.366 1.00 84.00 247 ASP A C 1
ATOM 2057 O O . ASP A 1 247 ? 7.587 -9.488 2.772 1.00 84.00 247 ASP A O 1
ATOM 2061 N N . LYS A 1 248 ? 6.782 -11.577 2.861 1.00 82.25 248 LYS A N 1
ATOM 2062 C CA . LYS A 1 248 ? 7.453 -11.993 1.624 1.00 82.25 248 LYS A CA 1
ATOM 2063 C C . LYS A 1 248 ? 6.865 -11.301 0.403 1.00 82.25 248 LYS A C 1
ATOM 2065 O O . LYS A 1 248 ? 7.635 -10.895 -0.473 1.00 82.25 248 LYS A O 1
ATOM 2070 N N . ASN A 1 249 ? 5.540 -11.194 0.326 1.00 80.81 249 ASN A N 1
ATOM 2071 C CA . ASN A 1 249 ? 4.818 -10.637 -0.824 1.00 80.81 249 ASN A CA 1
ATOM 2072 C C . ASN A 1 249 ? 4.225 -9.241 -0.544 1.00 80.81 249 ASN A C 1
ATOM 2074 O O . ASN A 1 249 ? 3.792 -8.572 -1.481 1.00 80.81 249 ASN A O 1
ATOM 2078 N N . GLY A 1 250 ? 4.278 -8.772 0.709 1.00 84.19 250 GLY A N 1
ATOM 2079 C CA . GLY A 1 250 ? 3.766 -7.465 1.111 1.00 84.19 250 GLY A CA 1
ATOM 2080 C C . GLY A 1 250 ? 2.243 -7.386 1.052 1.00 84.19 250 GLY A C 1
ATOM 2081 O O . GLY A 1 250 ? 1.707 -6.333 0.717 1.00 84.19 250 GLY A O 1
ATOM 2082 N N . GLU A 1 251 ? 1.544 -8.488 1.331 1.00 88.06 251 GLU A N 1
ATOM 2083 C CA . GLU A 1 251 ? 0.084 -8.557 1.268 1.00 88.06 251 GLU A CA 1
ATOM 2084 C C . GLU A 1 251 ? -0.538 -9.156 2.527 1.00 88.06 251 GLU A C 1
ATOM 2086 O O . GLU A 1 251 ? 0.092 -9.889 3.285 1.00 88.06 251 GLU A O 1
ATOM 2091 N N . PHE A 1 252 ? -1.820 -8.852 2.726 1.00 88.69 252 PHE A N 1
ATOM 2092 C CA . PHE A 1 252 ? -2.647 -9.487 3.742 1.00 88.69 252 PHE A CA 1
ATOM 2093 C C . PHE A 1 252 ? -3.469 -10.614 3.128 1.00 88.69 252 PHE A C 1
ATOM 2095 O O . PHE A 1 252 ? -4.120 -10.408 2.100 1.00 88.69 252 PHE A O 1
ATOM 2102 N N . TYR A 1 253 ? -3.493 -11.769 3.785 1.00 84.62 253 TYR A N 1
ATOM 2103 C CA . TYR A 1 253 ? -4.186 -12.960 3.302 1.00 84.62 253 TYR A CA 1
ATOM 2104 C C . TYR A 1 253 ? -5.041 -13.615 4.389 1.00 84.62 253 TYR A C 1
ATOM 2106 O O . TYR A 1 253 ? -4.850 -13.401 5.587 1.00 84.62 253 TYR A O 1
ATOM 2114 N N . THR A 1 254 ? -6.006 -14.425 3.959 1.00 77.25 254 THR A N 1
ATOM 2115 C CA . THR A 1 254 ? -6.877 -15.205 4.844 1.00 77.25 254 THR A CA 1
ATOM 2116 C C . THR A 1 254 ? -6.369 -16.646 4.948 1.00 77.25 254 THR A C 1
ATOM 2118 O O . THR A 1 254 ? -5.963 -17.255 3.957 1.00 77.25 254 THR A O 1
ATOM 2121 N N . TYR A 1 255 ? -6.420 -17.237 6.146 1.00 64.81 255 TYR A N 1
ATOM 2122 C CA . TYR A 1 255 ? -6.009 -18.639 6.353 1.00 64.81 255 TYR A CA 1
ATOM 2123 C C . TYR A 1 255 ? -6.955 -19.665 5.739 1.00 64.81 255 TYR A C 1
ATOM 2125 O O . TYR A 1 255 ? -6.574 -20.809 5.506 1.00 64.81 255 TYR A O 1
ATOM 2133 N N . ALA A 1 256 ? -8.189 -19.259 5.475 1.00 57.84 256 ALA A N 1
ATOM 2134 C CA . ALA A 1 256 ? -9.226 -20.129 4.955 1.00 57.84 256 ALA A CA 1
ATOM 2135 C C . ALA A 1 256 ? -9.177 -20.342 3.435 1.00 57.84 256 ALA A C 1
ATOM 2137 O O . ALA A 1 256 ? -10.067 -20.979 2.874 1.00 57.84 256 ALA A O 1
ATOM 2138 N N . GLY A 1 257 ? -8.163 -19.798 2.760 1.00 49.62 257 GLY A N 1
ATOM 2139 C CA . GLY A 1 257 ? -8.066 -19.845 1.309 1.00 49.62 257 GLY A CA 1
ATOM 2140 C C . GLY A 1 257 ? -9.011 -18.862 0.595 1.00 49.62 257 GLY A C 1
ATOM 2141 O O . GLY A 1 257 ? -9.708 -18.066 1.232 1.00 49.62 257 GLY A O 1
ATOM 2142 N N . PRO A 1 258 ? -9.016 -18.899 -0.751 1.00 39.50 258 PRO A N 1
ATOM 2143 C CA . PRO A 1 258 ? -9.692 -17.915 -1.602 1.00 39.50 258 PRO A CA 1
ATOM 2144 C C . PRO A 1 258 ? -11.225 -17.917 -1.485 1.00 39.50 258 PRO A C 1
ATOM 2146 O O . PRO A 1 258 ? -11.853 -16.935 -1.864 1.00 39.50 258 PRO A O 1
ATOM 2149 N N . GLU A 1 259 ? -11.832 -18.967 -0.921 1.00 40.69 259 GLU A N 1
ATOM 2150 C CA . GLU A 1 259 ? -13.292 -19.078 -0.751 1.00 40.69 259 GLU A CA 1
ATOM 2151 C C . GLU A 1 259 ? -13.819 -18.511 0.581 1.00 40.69 259 GLU A C 1
ATOM 2153 O O . GLU A 1 259 ? -14.992 -18.662 0.911 1.00 40.69 259 GLU A O 1
ATOM 2158 N N . GLY A 1 260 ? -12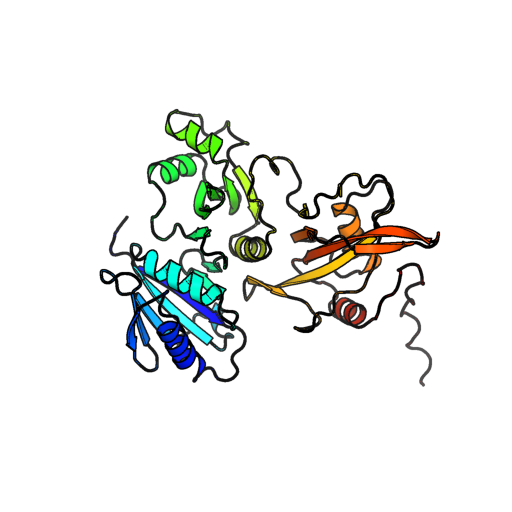.987 -17.778 1.328 1.00 46.06 260 GLY A N 1
ATOM 2159 C CA . GLY A 1 260 ? -13.494 -16.817 2.305 1.00 46.06 260 GLY A CA 1
ATOM 2160 C C . GLY A 1 260 ? -14.129 -17.424 3.553 1.00 46.06 260 GLY A C 1
ATOM 2161 O O . GLY A 1 260 ? -15.208 -16.992 3.960 1.00 46.06 260 GLY A O 1
ATOM 2162 N N . ALA A 1 261 ? -13.447 -18.338 4.246 1.00 44.91 261 ALA A N 1
ATOM 2163 C CA . ALA A 1 261 ? -13.836 -18.603 5.629 1.00 44.91 261 ALA A CA 1
ATOM 2164 C C . ALA A 1 261 ? -13.305 -17.479 6.535 1.00 44.91 261 ALA A C 1
ATOM 2166 O O . ALA A 1 261 ? -12.191 -17.486 7.061 1.00 44.91 261 ALA A O 1
ATOM 2167 N N . SER A 1 262 ? -14.145 -16.456 6.681 1.00 51.75 262 SER A N 1
ATOM 2168 C CA . SER A 1 262 ? -14.127 -15.583 7.845 1.00 51.75 262 SER A CA 1
ATOM 2169 C C . SER A 1 262 ? -14.097 -16.450 9.094 1.00 51.75 262 SER A C 1
ATOM 2171 O O . SER A 1 262 ? -14.863 -17.409 9.181 1.00 51.75 262 SER A O 1
ATOM 2173 N N . MET A 1 263 ? -13.274 -16.116 10.079 1.00 55.84 263 MET A N 1
ATOM 2174 C CA . MET A 1 263 ? -13.486 -16.675 11.406 1.00 55.84 263 MET A CA 1
ATOM 2175 C C . MET A 1 263 ? -14.856 -16.190 11.890 1.00 55.84 263 MET A C 1
ATOM 2177 O O . MET A 1 263 ? -15.017 -15.024 12.233 1.00 55.84 263 MET A O 1
ATOM 2181 N N . LEU A 1 264 ? -15.866 -17.065 11.838 1.00 60.91 264 LEU A N 1
ATOM 2182 C CA . LEU A 1 264 ? -17.270 -16.750 12.126 1.00 60.91 264 LEU A CA 1
ATOM 2183 C C . LEU A 1 264 ? -17.515 -16.654 13.638 1.00 60.91 264 LEU A C 1
ATOM 2185 O O . LEU A 1 264 ? -18.390 -17.318 14.196 1.00 60.91 264 LEU A O 1
ATOM 2189 N N . LEU A 1 265 ? -16.718 -15.831 14.314 1.00 68.25 265 LEU A N 1
ATOM 2190 C CA . LEU A 1 265 ? -16.956 -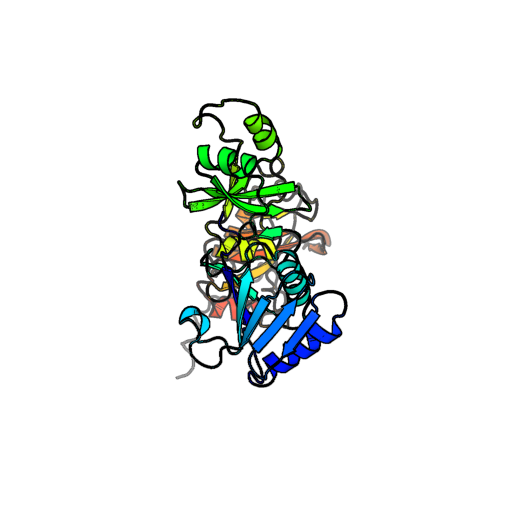15.432 15.687 1.00 68.25 265 LEU A CA 1
ATOM 2191 C C . LEU A 1 265 ? -17.804 -14.166 15.666 1.00 68.25 265 LEU A C 1
ATOM 2193 O O . LEU A 1 265 ? -17.442 -13.191 15.018 1.00 68.25 265 LEU A O 1
ATOM 2197 N N . MET A 1 266 ? -18.920 -14.160 16.386 1.00 76.00 266 MET A N 1
ATOM 2198 C CA . MET A 1 266 ? -19.644 -12.927 16.668 1.00 76.00 266 MET A CA 1
ATOM 2199 C C . MET A 1 266 ? -19.386 -12.545 18.117 1.00 76.00 266 MET A C 1
ATOM 2201 O O . MET A 1 266 ? -19.806 -13.261 19.027 1.00 76.00 266 MET A O 1
ATOM 2205 N N . SER A 1 267 ? -18.734 -11.406 18.321 1.00 87.06 267 SER A N 1
ATOM 2206 C CA . SER A 1 267 ? -18.591 -10.807 19.648 1.00 87.06 267 SER A CA 1
ATOM 2207 C C . SER A 1 267 ? -19.418 -9.524 19.731 1.00 87.06 267 SER A C 1
ATOM 2209 O O . SER A 1 267 ? -20.115 -9.142 18.788 1.00 87.06 267 SER A O 1
ATOM 2211 N N . LYS A 1 268 ? -19.403 -8.872 20.886 1.00 90.25 268 LYS A N 1
ATOM 2212 C CA . LYS A 1 268 ? -20.095 -7.604 21.130 1.00 90.25 268 LYS A CA 1
ATOM 2213 C C . LYS A 1 268 ? -19.142 -6.622 21.788 1.00 90.25 268 LYS A C 1
ATOM 2215 O O . LYS A 1 268 ? -18.311 -7.033 22.594 1.00 90.25 268 LYS A O 1
ATOM 2220 N N . ILE A 1 269 ? -19.327 -5.339 21.497 1.00 90.81 269 ILE A N 1
ATOM 2221 C CA . ILE A 1 269 ? -18.654 -4.268 22.235 1.00 90.81 269 ILE A CA 1
ATOM 2222 C C . ILE A 1 269 ? -19.277 -4.227 23.636 1.00 90.81 269 ILE A C 1
ATOM 2224 O O . ILE A 1 269 ? -20.494 -4.039 23.773 1.00 90.81 269 ILE A O 1
ATOM 2228 N N . LEU A 1 270 ? -18.481 -4.497 24.675 1.00 89.19 270 LEU A N 1
ATOM 2229 C CA . LEU A 1 270 ? -18.959 -4.462 26.056 1.00 89.19 270 LEU A CA 1
ATOM 2230 C C . LEU A 1 270 ? -19.089 -3.019 26.548 1.00 89.19 270 LEU A C 1
ATOM 2232 O O . LEU A 1 270 ? -18.535 -2.075 25.991 1.00 89.19 270 LEU A O 1
ATOM 2236 N N . ARG A 1 271 ? -19.854 -2.831 27.626 1.00 86.25 271 ARG A N 1
ATOM 2237 C CA . ARG A 1 271 ? -20.022 -1.508 28.231 1.00 86.25 271 ARG A CA 1
ATOM 2238 C C . ARG A 1 271 ? -18.664 -0.988 28.715 1.00 86.25 271 ARG A C 1
ATOM 2240 O O . ARG A 1 271 ? -18.049 -1.623 29.565 1.00 86.25 271 ARG A O 1
ATOM 2247 N N . GLY A 1 272 ? -18.264 0.184 28.225 1.00 86.44 272 GLY A N 1
ATOM 2248 C CA . GLY A 1 272 ? -16.978 0.809 28.549 1.00 86.44 272 GLY A CA 1
ATOM 2249 C C . GLY A 1 272 ? -15.822 0.393 27.634 1.00 86.44 272 GLY A C 1
ATOM 2250 O O . GLY A 1 272 ? -14.725 0.909 27.813 1.00 86.44 272 GLY A O 1
ATOM 2251 N N . GLU A 1 273 ? -16.052 -0.497 26.664 1.00 89.06 273 GLU A N 1
ATOM 2252 C CA . GLU A 1 273 ? -15.078 -0.814 25.617 1.00 89.06 273 GLU A CA 1
ATOM 2253 C C . GLU A 1 273 ? -15.237 0.120 24.416 1.00 89.06 273 GLU A C 1
ATOM 2255 O O . GLU A 1 273 ? -16.357 0.438 24.013 1.00 89.06 273 GLU A O 1
ATOM 2260 N N . THR A 1 274 ? -14.113 0.484 23.802 1.00 90.00 274 THR A N 1
ATOM 2261 C CA . THR A 1 274 ? -14.084 0.970 22.419 1.00 90.00 274 THR A CA 1
ATOM 2262 C C . THR A 1 274 ? -14.044 -0.226 21.465 1.00 90.00 274 THR A C 1
ATOM 2264 O O . THR A 1 274 ? -13.788 -1.366 21.877 1.00 90.00 274 THR A O 1
ATOM 2267 N N . LEU A 1 275 ? -14.253 0.006 20.165 1.00 91.81 275 LEU A N 1
ATOM 2268 C CA . LEU A 1 275 ? -14.041 -1.052 19.175 1.00 91.81 275 LEU A CA 1
ATOM 2269 C C . LEU A 1 275 ? -12.604 -1.599 19.226 1.00 91.81 275 LEU A C 1
ATOM 2271 O O . LEU A 1 275 ? -12.422 -2.812 19.180 1.00 91.81 275 LEU A O 1
ATOM 2275 N N . GLU A 1 276 ? -11.597 -0.739 19.392 1.00 93.25 276 GLU A N 1
ATOM 2276 C CA . GLU A 1 276 ? -10.192 -1.157 19.493 1.00 93.25 276 GLU A CA 1
ATOM 2277 C C . GLU A 1 276 ? -9.967 -2.139 20.657 1.00 93.25 276 GLU A C 1
ATOM 2279 O O . GLU A 1 276 ? -9.432 -3.229 20.451 1.00 93.25 276 GLU A O 1
ATOM 2284 N N . THR A 1 277 ? -10.451 -1.819 21.864 1.00 93.44 277 THR A N 1
ATOM 2285 C CA . THR A 1 277 ? -10.293 -2.710 23.028 1.00 93.44 277 THR A CA 1
ATOM 2286 C C . THR A 1 277 ? -11.095 -4.005 22.884 1.00 93.44 277 THR A C 1
ATOM 2288 O O . THR A 1 277 ? -10.629 -5.068 23.291 1.00 93.44 277 THR A O 1
ATOM 2291 N N . CYS A 1 278 ? -12.277 -3.937 22.262 1.00 94.06 278 CYS A N 1
ATOM 2292 C CA . CYS A 1 278 ? -13.091 -5.111 21.946 1.00 94.06 278 CYS A CA 1
ATOM 2293 C C . CYS A 1 278 ? -12.351 -6.063 20.989 1.00 94.06 278 CYS A C 1
ATOM 2295 O O . CYS A 1 278 ? -12.299 -7.268 21.234 1.00 94.06 278 CYS A O 1
ATOM 2297 N N . LEU A 1 279 ? -11.720 -5.532 19.934 1.00 94.44 279 LEU A N 1
ATOM 2298 C CA . LEU A 1 279 ? -10.938 -6.327 18.984 1.00 94.44 279 LEU A CA 1
ATOM 2299 C C . LEU A 1 279 ? -9.731 -6.994 19.651 1.00 94.44 279 LEU A C 1
ATOM 2301 O O . LEU A 1 279 ? -9.499 -8.179 19.417 1.00 94.44 279 LEU A O 1
ATOM 2305 N N . LEU A 1 280 ? -9.009 -6.283 20.524 1.00 95.38 280 LEU A N 1
ATOM 2306 C CA . LEU A 1 280 ? -7.899 -6.863 21.290 1.00 95.38 280 LEU A CA 1
ATOM 2307 C C . LEU A 1 280 ? -8.359 -8.040 22.154 1.00 95.38 280 LEU A C 1
ATOM 2309 O O . LEU A 1 280 ? -7.768 -9.119 22.096 1.00 95.38 280 LEU A O 1
ATOM 2313 N N . ARG A 1 281 ? -9.453 -7.866 22.906 1.00 94.50 281 ARG A N 1
ATOM 2314 C CA . ARG A 1 281 ? -10.045 -8.940 23.714 1.00 94.50 281 ARG A CA 1
ATOM 2315 C C . ARG A 1 281 ? -10.449 -10.136 22.852 1.00 94.50 281 ARG A C 1
ATOM 2317 O O . ARG A 1 281 ? -10.165 -11.277 23.211 1.00 94.50 281 ARG A O 1
ATOM 2324 N N . VAL A 1 282 ? -11.075 -9.893 21.702 1.00 91.94 282 VAL A N 1
ATOM 2325 C CA . VAL A 1 282 ? -11.472 -10.960 20.774 1.00 91.94 282 VAL A CA 1
ATOM 2326 C C . VAL A 1 282 ? -10.260 -11.739 20.261 1.00 91.94 282 VAL A C 1
ATOM 2328 O O . VAL A 1 282 ? -10.262 -12.967 20.319 1.00 91.94 282 VAL A O 1
ATOM 2331 N N . LEU A 1 283 ? -9.212 -11.057 19.797 1.00 92.25 283 LEU A N 1
ATOM 2332 C CA . LEU A 1 283 ? -8.013 -11.706 19.259 1.00 92.25 283 LEU A CA 1
ATOM 2333 C C . LEU A 1 283 ? -7.253 -12.513 20.319 1.00 92.25 283 LEU A C 1
ATOM 2335 O O . LEU A 1 283 ? -6.841 -13.647 20.047 1.00 92.25 283 LEU A O 1
ATOM 2339 N N . LYS A 1 284 ? -7.106 -11.942 21.518 1.00 93.75 284 LYS A N 1
ATOM 2340 C CA . LYS A 1 284 ? -6.280 -12.485 22.597 1.00 93.75 284 LYS A CA 1
ATOM 2341 C C . LYS A 1 284 ? -7.008 -13.511 23.457 1.00 93.75 284 LYS A C 1
ATOM 2343 O O . LYS A 1 284 ? -6.489 -14.596 23.697 1.00 93.75 284 LYS A O 1
ATOM 2348 N N . GLU A 1 285 ? -8.203 -13.182 23.933 1.00 91.50 285 GLU A N 1
ATOM 2349 C CA . GLU A 1 285 ? -8.900 -13.974 24.951 1.00 91.50 285 GLU A CA 1
ATOM 2350 C C . GLU A 1 285 ? -9.883 -14.966 24.328 1.00 91.50 285 GLU A C 1
ATOM 2352 O O . GLU A 1 285 ? -9.876 -16.149 24.673 1.00 91.50 285 GLU A O 1
ATOM 2357 N N . GLU A 1 286 ? -10.718 -14.510 23.389 1.00 88.25 286 GLU A N 1
ATOM 2358 C CA . GLU A 1 286 ? -11.734 -15.376 22.776 1.00 88.25 286 GLU A CA 1
ATOM 2359 C C . GLU A 1 286 ? -11.106 -16.329 21.749 1.00 88.25 286 GLU A C 1
ATOM 2361 O O . GLU A 1 286 ? -11.344 -17.544 21.760 1.00 88.25 286 GLU A O 1
ATOM 2366 N N . LEU A 1 287 ? -10.265 -15.786 20.870 1.00 86.06 287 LEU A N 1
ATOM 2367 C CA . LEU A 1 287 ? -9.649 -16.533 19.782 1.00 86.06 287 LEU A CA 1
ATOM 2368 C C . LEU A 1 287 ? -8.274 -17.083 20.144 1.00 86.06 287 LEU A C 1
ATOM 2370 O O . LEU A 1 287 ? -7.945 -18.172 19.688 1.00 86.06 287 LEU A O 1
ATOM 2374 N N . GLY A 1 288 ? -7.481 -16.381 20.955 1.00 89.25 288 GLY A N 1
ATOM 2375 C CA . GLY A 1 288 ? -6.116 -16.795 21.294 1.00 89.25 288 GLY A CA 1
ATOM 2376 C C . GLY A 1 288 ? -5.221 -16.977 20.066 1.00 89.25 288 GLY A C 1
ATOM 2377 O O . GLY A 1 288 ? -4.456 -17.941 20.007 1.00 89.25 288 GLY A O 1
ATOM 2378 N N . ILE A 1 289 ? -5.373 -16.106 19.062 1.00 88.94 289 ILE A N 1
ATOM 2379 C CA . ILE A 1 289 ? -4.651 -16.196 17.782 1.00 88.94 289 ILE A CA 1
ATOM 2380 C C . ILE A 1 289 ? -3.655 -15.057 17.557 1.00 88.94 289 ILE A C 1
ATOM 2382 O O . ILE A 1 289 ? -2.778 -15.211 16.711 1.00 88.94 289 ILE A O 1
ATOM 2386 N N . ALA A 1 290 ? -3.788 -13.935 18.270 1.00 91.56 290 ALA A N 1
ATOM 2387 C CA . ALA A 1 290 ? -2.914 -12.769 18.165 1.00 91.56 290 ALA A CA 1
ATOM 2388 C C . ALA A 1 290 ? -3.005 -11.916 19.441 1.00 91.56 290 ALA A C 1
ATOM 2390 O O . ALA A 1 290 ? -4.054 -11.865 20.081 1.00 91.56 290 ALA A O 1
ATOM 2391 N N . GLU A 1 291 ? -1.907 -11.245 19.795 1.00 93.94 291 GLU A N 1
ATOM 2392 C CA . GLU A 1 291 ? -1.831 -10.349 20.964 1.00 93.94 291 GLU A CA 1
ATOM 2393 C C . GLU A 1 291 ? -2.213 -8.899 20.634 1.00 93.94 291 GLU A C 1
ATOM 2395 O O . GLU A 1 291 ? -2.655 -8.160 21.511 1.00 93.94 291 GLU A O 1
ATOM 2400 N N . ASP A 1 292 ? -2.031 -8.493 19.378 1.00 94.94 292 ASP A N 1
ATOM 2401 C CA . ASP A 1 292 ? -2.329 -7.158 18.860 1.00 94.94 292 ASP A CA 1
ATOM 2402 C C . ASP A 1 292 ? -2.689 -7.263 17.368 1.00 94.94 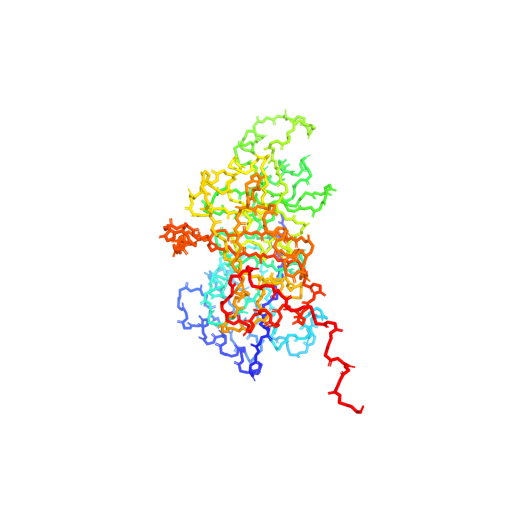292 ASP A C 1
ATOM 2404 O O . ASP A 1 292 ? -2.553 -8.323 16.746 1.00 94.94 292 ASP A O 1
ATOM 2408 N N . PHE A 1 293 ? -3.139 -6.158 16.786 1.00 94.69 293 PHE A N 1
ATOM 2409 C CA . PHE A 1 293 ? -3.397 -6.014 15.363 1.00 94.69 293 PHE A CA 1
ATOM 2410 C C . PHE A 1 293 ? -2.724 -4.756 14.801 1.00 94.69 293 PHE A C 1
ATOM 2412 O O . PHE A 1 293 ? -2.515 -3.759 15.494 1.00 94.69 293 PHE A O 1
ATOM 2419 N N . VAL A 1 294 ? -2.373 -4.823 13.518 1.00 94.06 294 VAL A N 1
ATOM 2420 C CA . VAL A 1 294 ? -1.749 -3.739 12.748 1.00 94.06 294 VAL A CA 1
ATOM 2421 C C . VAL A 1 294 ? -2.761 -2.632 12.481 1.00 94.06 294 VAL A C 1
ATOM 2423 O O . VAL A 1 294 ? -2.475 -1.455 12.682 1.00 94.06 294 VAL A O 1
ATOM 2426 N N . GLY A 1 295 ? -3.948 -3.020 12.024 1.00 95.19 295 GLY A N 1
ATOM 2427 C CA . GLY A 1 295 ? -5.035 -2.103 11.730 1.00 95.19 295 GLY A CA 1
ATOM 2428 C C . GLY A 1 295 ? -6.357 -2.838 11.552 1.00 95.19 295 GLY A C 1
ATOM 2429 O O . GLY A 1 295 ? -6.395 -4.058 11.388 1.00 95.19 295 GLY A O 1
ATOM 2430 N N . ALA A 1 296 ? -7.451 -2.097 11.599 1.00 94.81 296 ALA A N 1
ATOM 2431 C CA . ALA A 1 296 ? -8.787 -2.597 11.364 1.00 94.81 296 ALA A CA 1
ATOM 2432 C C . ALA A 1 296 ? -9.577 -1.617 10.497 1.00 94.81 296 ALA A C 1
ATOM 2434 O O . ALA A 1 296 ? -9.445 -0.401 10.620 1.00 94.81 296 ALA A O 1
ATOM 2435 N N . PHE A 1 297 ? -10.416 -2.169 9.633 1.00 93.81 297 PHE A N 1
ATOM 2436 C CA . PHE A 1 297 ? -11.287 -1.430 8.736 1.00 93.81 297 PHE A CA 1
ATOM 2437 C C . PHE A 1 297 ? -12.733 -1.838 8.994 1.00 93.81 297 PHE A C 1
ATOM 2439 O O . PHE A 1 297 ? -13.088 -3.011 8.854 1.00 93.81 297 PHE A O 1
ATOM 2446 N N . VAL A 1 298 ? -13.573 -0.878 9.370 1.00 93.25 298 VAL A N 1
ATOM 2447 C CA . VAL A 1 298 ? -15.013 -1.098 9.526 1.00 93.25 298 VAL A CA 1
ATOM 2448 C C . VAL A 1 298 ? -15.685 -0.853 8.181 1.00 93.25 298 VAL A C 1
ATOM 2450 O O . VAL A 1 298 ? -15.599 0.253 7.643 1.00 93.25 298 VAL A O 1
ATOM 2453 N N . SER A 1 299 ? -16.351 -1.882 7.653 1.00 92.31 299 SER A N 1
ATOM 2454 C CA . SER A 1 299 ? -17.093 -1.797 6.392 1.00 92.31 299 SER A CA 1
ATOM 2455 C C . SER A 1 299 ? -18.154 -0.700 6.444 1.00 92.31 299 SER A C 1
ATOM 2457 O O . SER A 1 299 ? -18.715 -0.421 7.502 1.00 92.31 299 SER A O 1
ATOM 2459 N N . HIS A 1 300 ? -18.465 -0.115 5.287 1.00 91.62 300 HIS A N 1
ATOM 2460 C CA . HIS A 1 300 ? -19.591 0.806 5.162 1.00 91.62 300 HIS A CA 1
ATOM 2461 C C . HIS A 1 300 ? -20.927 0.118 5.481 1.00 91.62 300 HIS A C 1
ATOM 2463 O O . HIS A 1 300 ? -21.811 0.713 6.097 1.00 91.62 300 HIS A O 1
ATOM 2469 N N . ASP A 1 301 ? -21.046 -1.153 5.095 1.00 88.50 301 ASP A N 1
ATOM 2470 C CA . ASP A 1 301 ? -22.258 -1.932 5.288 1.00 88.50 301 ASP A CA 1
ATOM 2471 C C . ASP A 1 301 ? -22.427 -2.339 6.754 1.00 88.50 301 ASP A C 1
ATOM 2473 O O . ASP A 1 301 ? -21.569 -2.992 7.358 1.00 88.50 301 ASP A O 1
ATOM 2477 N N . ILE A 1 302 ? -23.584 -1.983 7.308 1.00 90.06 302 ILE A N 1
ATOM 2478 C CA . ILE A 1 302 ? -24.012 -2.390 8.642 1.00 90.06 302 ILE A CA 1
ATOM 2479 C C . ILE A 1 302 ? -25.069 -3.474 8.483 1.00 90.06 302 ILE A C 1
ATOM 2481 O O . ILE A 1 302 ? -26.145 -3.251 7.926 1.00 90.06 302 ILE A O 1
ATOM 2485 N N . GLU A 1 303 ? -24.769 -4.655 9.009 1.00 91.69 303 GLU A N 1
ATOM 2486 C CA . GLU A 1 303 ? -25.729 -5.746 9.092 1.00 91.69 303 GLU A CA 1
ATOM 2487 C C . GLU A 1 303 ? -26.577 -5.590 10.365 1.00 91.69 303 GLU A C 1
ATOM 2489 O O . GLU A 1 303 ? -26.233 -4.852 11.290 1.00 91.69 303 GLU A O 1
ATOM 2494 N N . PHE A 1 304 ? -27.690 -6.312 10.447 1.00 90.56 304 PHE A N 1
ATOM 2495 C CA . PHE A 1 304 ? -28.494 -6.372 11.664 1.00 90.56 304 PHE A CA 1
ATOM 2496 C C . PHE A 1 304 ? -28.741 -7.817 12.061 1.00 90.56 304 PHE A C 1
ATOM 2498 O O . PHE A 1 304 ? -28.971 -8.678 11.214 1.00 90.56 304 PHE A O 1
ATOM 2505 N N . ASP A 1 305 ? -28.731 -8.060 13.365 1.00 88.94 305 ASP A N 1
ATOM 2506 C CA . ASP A 1 305 ? -29.073 -9.348 13.951 1.00 88.94 305 ASP A CA 1
ATOM 2507 C C . ASP A 1 305 ? -30.098 -9.162 15.071 1.00 88.94 305 ASP A C 1
ATOM 2509 O O . ASP A 1 305 ? -30.248 -8.067 15.622 1.00 88.94 305 ASP A O 1
ATOM 2513 N N . ARG A 1 306 ? -30.829 -10.219 15.418 1.00 87.31 306 ARG A N 1
ATOM 2514 C CA . ARG A 1 306 ? -31.697 -10.202 16.597 1.00 87.31 306 ARG A CA 1
ATOM 2515 C C . ARG A 1 306 ? -30.900 -10.678 17.788 1.00 87.31 306 ARG A C 1
ATOM 2517 O O . ARG A 1 306 ? -30.296 -11.746 17.768 1.00 87.31 306 ARG A O 1
ATOM 2524 N N . ASP A 1 307 ? -30.924 -9.898 18.855 1.00 86.12 307 ASP A N 1
ATOM 2525 C CA . ASP A 1 307 ? -30.353 -10.369 20.098 1.00 86.12 307 ASP A CA 1
ATOM 2526 C C . ASP A 1 307 ? -31.291 -11.328 20.847 1.00 86.12 307 ASP A C 1
ATOM 2528 O O . ASP A 1 307 ? -32.392 -11.647 20.398 1.00 86.12 307 ASP A O 1
ATOM 2532 N N . ARG A 1 308 ? -30.844 -11.805 22.013 1.00 84.56 308 ARG A N 1
ATOM 2533 C CA . ARG A 1 308 ? -31.599 -12.752 22.849 1.00 84.56 308 ARG A CA 1
ATOM 2534 C C . ARG A 1 308 ? -32.958 -12.222 23.314 1.00 84.56 308 ARG A C 1
ATOM 2536 O O . ARG A 1 308 ? -33.826 -13.022 23.634 1.00 84.56 308 ARG A O 1
ATOM 2543 N N . GLU A 1 309 ? -33.134 -10.904 23.364 1.00 88.62 309 GLU A N 1
ATOM 2544 C CA . GLU A 1 309 ? -34.398 -10.250 23.720 1.00 88.62 309 GLU A CA 1
ATOM 2545 C C . GLU A 1 309 ? -35.281 -10.019 22.480 1.00 88.62 309 GLU A C 1
ATOM 2547 O O . GLU A 1 309 ? -36.336 -9.393 22.564 1.00 88.62 309 GLU A O 1
ATOM 2552 N N . GLY A 1 310 ? -34.851 -10.500 21.309 1.00 88.19 310 GLY A N 1
ATOM 2553 C CA . GLY A 1 310 ? -35.528 -10.320 20.030 1.00 88.19 310 GLY A CA 1
ATOM 2554 C C . GLY A 1 310 ? -35.343 -8.930 19.421 1.00 88.19 310 GLY A C 1
ATOM 2555 O O . GLY A 1 310 ? -35.974 -8.641 18.397 1.00 88.19 310 GLY A O 1
ATOM 2556 N N . ARG A 1 311 ? -34.494 -8.075 20.013 1.00 90.00 311 ARG A N 1
ATOM 2557 C CA . ARG A 1 311 ? -34.267 -6.697 19.563 1.00 90.00 311 ARG A CA 1
ATOM 2558 C C . ARG A 1 311 ? -33.295 -6.666 18.396 1.00 90.00 311 ARG A C 1
ATOM 2560 O O . ARG A 1 311 ? -32.250 -7.317 18.417 1.00 90.00 311 ARG A O 1
ATOM 2567 N N . LEU A 1 312 ? -33.626 -5.856 17.394 1.00 92.62 312 LEU A N 1
ATOM 2568 C CA . LEU A 1 312 ? -32.754 -5.628 16.252 1.00 92.62 312 LEU A CA 1
ATOM 2569 C C . LEU A 1 312 ? -31.509 -4.847 16.700 1.00 92.62 312 LEU A C 1
ATOM 2571 O O . LEU A 1 312 ? -31.610 -3.730 17.211 1.00 92.62 312 LEU A O 1
ATOM 2575 N N . THR A 1 313 ? -30.343 -5.453 16.520 1.00 91.38 313 THR A N 1
ATOM 2576 C CA . THR A 1 313 ? -29.050 -4.984 17.017 1.00 91.38 313 THR A CA 1
ATOM 2577 C C . THR A 1 313 ? -28.088 -4.838 15.838 1.00 91.38 313 THR A C 1
ATOM 2579 O O . THR A 1 313 ? -27.990 -5.770 15.037 1.00 91.38 313 THR A O 1
ATOM 2582 N N . PRO A 1 314 ? -27.380 -3.703 15.696 1.00 92.50 314 PRO A N 1
ATOM 2583 C CA . PRO A 1 314 ? -26.391 -3.536 14.635 1.00 92.50 314 PRO A CA 1
ATOM 2584 C C . PRO A 1 314 ? -25.264 -4.555 14.750 1.00 92.50 314 PRO A C 1
ATOM 2586 O O . PRO A 1 314 ? -24.828 -4.886 15.857 1.00 92.50 314 PRO A O 1
ATOM 2589 N N . ARG A 1 315 ? -24.761 -4.989 13.600 1.00 91.50 315 ARG A N 1
ATOM 2590 C CA . ARG A 1 315 ? -23.607 -5.864 13.457 1.00 91.50 315 ARG A CA 1
ATOM 2591 C C . ARG A 1 315 ? -22.611 -5.225 12.496 1.00 91.50 315 ARG A C 1
ATOM 2593 O O . ARG A 1 315 ? -22.872 -5.104 11.302 1.00 91.50 315 ARG A O 1
ATOM 2600 N N . LEU A 1 316 ? -21.471 -4.818 13.042 1.00 92.56 316 LEU A N 1
ATOM 2601 C CA . LEU A 1 316 ? -20.381 -4.224 12.279 1.00 92.56 316 LEU A CA 1
ATOM 2602 C C . LEU A 1 316 ? -19.541 -5.323 11.635 1.00 92.56 316 LEU A C 1
ATOM 2604 O O . LEU A 1 316 ? -19.066 -6.231 12.320 1.00 92.56 316 LEU A O 1
ATOM 2608 N N . VAL A 1 317 ? -19.330 -5.216 10.327 1.00 91.56 317 VAL A N 1
ATOM 2609 C CA . VAL A 1 317 ? -18.358 -6.032 9.598 1.00 91.56 317 VAL A CA 1
ATOM 2610 C C . VAL A 1 317 ? -16.995 -5.362 9.719 1.00 91.56 317 VAL A C 1
ATOM 2612 O O . VAL A 1 317 ? -16.821 -4.231 9.267 1.00 91.56 317 VAL A O 1
ATOM 2615 N N . VAL A 1 318 ? -16.037 -6.041 10.352 1.00 92.31 318 VAL A N 1
ATOM 2616 C CA . VAL A 1 318 ? -14.722 -5.462 10.658 1.00 92.31 318 VAL A CA 1
ATOM 2617 C C . VAL A 1 318 ? -13.630 -6.336 10.065 1.00 92.31 318 VAL A C 1
ATOM 2619 O O . VAL A 1 318 ? -13.494 -7.488 10.453 1.00 92.31 318 VAL A O 1
ATOM 2622 N N . PHE A 1 319 ? -12.827 -5.804 9.154 1.00 92.88 319 PHE A N 1
ATOM 2623 C CA . PHE A 1 319 ? -11.620 -6.471 8.672 1.00 92.88 319 PHE A CA 1
ATOM 2624 C C . PHE A 1 319 ? -10.474 -6.136 9.616 1.00 92.88 319 PHE A C 1
ATOM 2626 O O . PHE A 1 319 ? -10.188 -4.966 9.838 1.00 92.88 319 PHE A O 1
ATOM 2633 N N . VAL A 1 320 ? -9.849 -7.150 10.196 1.00 93.62 320 VAL A N 1
ATOM 2634 C CA . VAL A 1 320 ? -8.822 -7.042 11.229 1.00 93.62 320 VAL A CA 1
ATOM 2635 C C . VAL A 1 320 ? -7.534 -7.622 10.673 1.00 93.62 320 VAL A C 1
ATOM 2637 O O . VAL A 1 320 ? -7.475 -8.790 10.297 1.00 93.62 320 VAL A O 1
ATOM 2640 N N . TYR A 1 321 ? -6.500 -6.799 10.627 1.00 93.94 321 TYR A N 1
ATOM 2641 C CA . TYR A 1 321 ? -5.231 -7.121 10.001 1.00 93.94 321 TYR A CA 1
ATOM 2642 C C . TYR A 1 321 ? -4.186 -7.304 11.089 1.00 93.94 321 TYR A C 1
ATOM 2644 O O . TYR A 1 321 ? -3.911 -6.376 11.847 1.00 93.94 321 TYR A O 1
ATOM 2652 N N . VAL A 1 322 ? -3.624 -8.502 11.194 1.00 93.38 322 VAL A N 1
ATOM 2653 C CA . VAL A 1 322 ? -2.612 -8.849 12.194 1.00 93.38 322 VAL A CA 1
ATOM 2654 C C . VAL A 1 322 ? -1.264 -9.057 11.523 1.00 93.38 322 VAL A C 1
ATOM 2656 O O . VAL A 1 322 ? -1.195 -9.493 10.377 1.00 93.38 322 VAL A O 1
ATOM 2659 N N . ASP A 1 323 ? -0.196 -8.757 12.255 1.00 91.69 323 ASP A N 1
ATOM 2660 C CA . ASP A 1 323 ? 1.171 -8.986 11.786 1.00 91.69 323 ASP A CA 1
ATOM 2661 C C . ASP A 1 323 ? 1.431 -10.490 11.649 1.00 91.69 323 ASP A C 1
ATOM 2663 O O . ASP A 1 323 ? 1.763 -10.995 10.581 1.00 91.69 323 ASP A O 1
ATOM 2667 N N . LYS A 1 324 ? 1.154 -11.235 12.725 1.00 90.88 324 LYS A N 1
ATOM 2668 C CA . LYS A 1 324 ? 1.343 -12.680 12.769 1.00 90.88 324 LYS A CA 1
ATOM 2669 C C . LYS A 1 324 ? 0.293 -13.373 13.625 1.00 90.88 324 LYS A C 1
ATOM 2671 O O . LYS A 1 324 ? -0.017 -12.936 14.732 1.00 90.88 324 LYS A O 1
ATOM 2676 N N . ILE A 1 325 ? -0.195 -14.508 13.141 1.00 89.19 325 ILE A N 1
ATOM 2677 C CA . ILE A 1 325 ? -1.058 -15.423 13.881 1.00 89.19 325 ILE A CA 1
ATOM 2678 C C . ILE A 1 325 ? -0.180 -16.408 14.658 1.00 89.19 325 ILE A C 1
ATOM 2680 O O . ILE A 1 325 ? 0.553 -17.215 14.082 1.00 89.19 325 ILE A O 1
ATOM 2684 N N . ILE A 1 326 ? -0.274 -16.366 15.988 1.00 91.56 326 ILE A N 1
ATOM 2685 C CA . ILE A 1 326 ? 0.517 -17.215 16.893 1.00 91.56 326 ILE A CA 1
ATOM 2686 C C . ILE A 1 326 ? -0.019 -18.651 16.987 1.00 91.56 326 ILE A C 1
ATOM 2688 O O . ILE A 1 326 ? 0.747 -19.567 17.273 1.00 91.56 326 ILE A O 1
ATOM 2692 N N . ASN A 1 327 ? -1.311 -18.871 16.711 1.00 86.81 327 ASN A N 1
ATOM 2693 C CA . ASN A 1 327 ? -1.954 -20.187 16.777 1.00 86.81 327 ASN A CA 1
ATOM 2694 C C . ASN A 1 327 ? -2.740 -20.496 15.491 1.00 86.81 327 ASN A C 1
ATOM 2696 O O . ASN A 1 327 ? -3.960 -20.327 15.423 1.00 86.81 327 ASN A O 1
ATOM 2700 N N . LYS A 1 328 ? -2.014 -20.933 14.454 1.00 85.06 328 LYS A N 1
ATOM 2701 C CA . LYS A 1 328 ? -2.567 -21.197 13.113 1.00 85.06 328 LYS A CA 1
ATOM 2702 C C . LYS A 1 328 ? -3.593 -22.330 13.106 1.00 85.06 328 LYS A C 1
ATOM 2704 O O . LYS A 1 328 ? -4.615 -22.205 12.439 1.00 85.06 328 LYS A O 1
ATOM 2709 N N . ASP A 1 329 ? -3.367 -23.385 13.887 1.00 82.94 329 ASP A N 1
ATOM 2710 C CA . ASP A 1 329 ? -4.287 -24.527 13.972 1.00 82.94 329 ASP A CA 1
ATOM 2711 C C . ASP A 1 329 ? -5.639 -24.110 14.555 1.00 82.94 329 ASP A C 1
ATOM 2713 O O . ASP A 1 329 ? -6.691 -24.454 14.014 1.00 82.94 329 ASP A O 1
ATOM 2717 N N . ARG A 1 330 ? -5.627 -23.299 15.622 1.00 81.62 330 ARG A N 1
ATOM 2718 C CA . ARG A 1 330 ? -6.857 -22.750 16.204 1.00 81.62 330 ARG A CA 1
ATOM 2719 C C . ARG A 1 330 ? -7.563 -21.804 15.239 1.00 81.62 330 ARG A C 1
ATOM 2721 O O . ARG A 1 330 ? -8.782 -21.890 15.108 1.00 81.62 330 ARG A O 1
ATOM 2728 N N . ALA A 1 331 ? -6.824 -20.935 14.547 1.00 80.69 331 ALA A N 1
ATOM 2729 C CA . ALA A 1 331 ? -7.397 -20.057 13.526 1.00 80.69 331 ALA A CA 1
ATOM 2730 C C . ALA A 1 331 ? -8.080 -20.866 12.407 1.00 80.69 331 ALA A C 1
ATOM 2732 O O . ALA A 1 331 ? -9.226 -20.583 12.052 1.00 80.69 331 ALA A O 1
ATOM 2733 N N . LEU A 1 332 ? -7.426 -21.926 11.918 1.00 78.50 332 LEU A N 1
ATOM 2734 C CA . LEU A 1 332 ? -7.978 -22.826 10.908 1.00 78.50 332 LEU A CA 1
ATOM 2735 C C . LEU A 1 332 ? -9.240 -23.535 11.417 1.00 78.50 332 LEU A C 1
ATOM 2737 O O . LEU A 1 332 ? -10.271 -23.498 10.748 1.00 78.50 332 LEU A O 1
ATOM 2741 N N . GLN A 1 333 ? -9.201 -24.102 12.625 1.00 77.69 333 GLN A N 1
ATOM 2742 C CA . GLN A 1 333 ? -10.355 -24.759 13.239 1.00 77.69 333 GLN A CA 1
ATOM 2743 C C . GLN A 1 333 ? -11.555 -23.807 13.364 1.00 77.69 333 GLN A C 1
ATOM 2745 O O . GLN A 1 333 ? -12.675 -24.182 13.027 1.00 77.69 333 GLN A O 1
ATOM 2750 N N . MET A 1 334 ? -11.328 -22.570 13.815 1.00 75.06 334 MET A N 1
ATOM 2751 C CA . MET A 1 334 ? -12.381 -21.557 13.964 1.00 75.06 334 MET A CA 1
ATOM 2752 C C . MET A 1 334 ? -12.919 -21.053 12.623 1.00 75.06 334 MET A C 1
ATOM 2754 O O . MET A 1 334 ? -14.096 -20.714 12.524 1.00 75.06 334 MET A O 1
ATOM 2758 N N . SER A 1 335 ? -12.088 -21.034 11.580 1.00 71.50 335 SER A N 1
ATOM 2759 C CA . SER A 1 335 ? -12.530 -20.696 10.223 1.00 71.50 335 SER A CA 1
ATOM 2760 C C . SER A 1 335 ? -13.447 -21.770 9.620 1.00 71.50 335 SER A C 1
ATOM 2762 O O . SER A 1 335 ? -14.331 -21.458 8.832 1.00 71.50 335 SER A O 1
ATOM 2764 N N . GLN A 1 336 ? -13.293 -23.030 10.038 1.00 68.06 336 GLN A N 1
ATOM 2765 C CA . GLN A 1 336 ? -14.088 -24.166 9.556 1.00 68.06 336 GLN A CA 1
ATOM 2766 C C . GLN A 1 336 ? -15.381 -24.391 10.352 1.00 68.06 336 GLN A C 1
ATOM 2768 O O . GLN A 1 336 ? -16.265 -25.132 9.916 1.00 68.06 336 GLN A O 1
ATOM 2773 N N . THR A 1 337 ? -15.522 -23.781 11.530 1.00 62.91 337 THR A N 1
ATOM 2774 C CA . THR A 1 337 ? -16.756 -23.871 12.314 1.00 62.91 337 THR A CA 1
ATOM 2775 C C . THR A 1 337 ? -17.808 -22.895 11.794 1.00 62.91 337 THR A C 1
ATOM 2777 O O . THR A 1 337 ? -17.579 -21.690 11.755 1.00 62.91 337 THR A O 1
ATOM 2780 N N . GLY A 1 338 ? -18.992 -23.409 11.443 1.00 53.50 338 GLY A N 1
ATOM 2781 C CA . GLY A 1 338 ? -20.167 -22.574 11.179 1.00 53.50 338 GLY A CA 1
ATOM 2782 C C . GLY A 1 338 ? -20.572 -21.738 12.401 1.00 53.50 338 GLY A C 1
ATOM 2783 O O . GLY A 1 338 ? -20.157 -22.028 13.523 1.00 53.50 338 GLY A O 1
ATOM 2784 N N . TRP A 1 339 ? -21.394 -20.713 12.171 1.00 52.34 339 TRP A N 1
ATOM 2785 C CA . TRP A 1 339 ? -21.831 -19.709 13.150 1.00 52.34 339 TRP A CA 1
ATOM 2786 C C . TRP A 1 339 ? -22.104 -20.253 14.561 1.00 52.34 339 TRP A C 1
ATOM 2788 O O . TRP A 1 339 ? -22.955 -21.124 14.755 1.00 52.34 339 TRP A O 1
ATOM 2798 N N . ARG A 1 340 ? -21.437 -19.674 15.567 1.00 52.06 340 ARG A N 1
ATOM 2799 C CA . ARG A 1 340 ? -21.746 -19.887 16.989 1.00 52.06 340 ARG A CA 1
ATOM 2800 C C . ARG A 1 340 ? -21.707 -18.553 17.725 1.00 52.06 340 ARG A C 1
ATOM 2802 O O . ARG A 1 340 ? -20.737 -17.811 17.606 1.00 52.06 340 ARG A O 1
ATOM 2809 N N . SER A 1 341 ? -22.744 -18.246 18.507 1.00 43.97 341 SER A N 1
ATOM 2810 C CA . SER A 1 341 ? -22.616 -17.197 19.520 1.00 43.97 341 SER A CA 1
ATOM 2811 C C . SER A 1 341 ? -21.717 -17.723 20.643 1.00 43.97 341 SER A C 1
ATOM 2813 O O . SER A 1 341 ? -21.831 -18.881 21.051 1.00 43.97 341 SER A O 1
ATOM 2815 N N . VAL A 1 342 ? -20.808 -16.886 21.144 1.00 46.94 342 VAL A N 1
ATOM 2816 C CA . VAL A 1 342 ? -19.768 -17.263 22.131 1.00 46.94 342 VAL A CA 1
ATOM 2817 C C . VAL A 1 342 ? -20.349 -17.642 23.505 1.00 46.94 342 VAL A C 1
ATOM 2819 O O . VAL A 1 342 ? -19.640 -18.045 24.420 1.00 46.94 342 VAL A O 1
ATOM 2822 N N . ASP A 1 343 ? -21.669 -17.618 23.657 1.00 41.38 343 ASP A N 1
ATOM 2823 C CA . ASP A 1 343 ? -22.324 -18.000 24.902 1.00 41.38 343 ASP A CA 1
ATOM 2824 C C . ASP A 1 343 ? -22.512 -19.525 25.073 1.00 41.38 343 ASP A C 1
ATOM 2826 O O . ASP A 1 343 ? -23.035 -19.979 26.093 1.00 41.38 343 ASP A O 1
ATOM 2830 N N . GLY A 1 344 ? -22.105 -20.334 24.091 1.00 37.44 344 GLY A N 1
ATOM 2831 C CA . GLY A 1 344 ? -21.994 -21.784 24.226 1.00 37.44 344 GLY A CA 1
ATOM 2832 C C . GLY A 1 344 ? -20.557 -22.164 24.558 1.00 37.44 344 GLY A C 1
ATOM 2833 O O . GLY A 1 344 ? -19.727 -22.182 23.655 1.00 37.44 344 GLY A O 1
ATOM 2834 N N . LYS A 1 345 ? -20.277 -22.447 25.840 1.00 34.44 345 LYS A N 1
ATOM 2835 C CA . LYS A 1 345 ? -18.970 -22.877 26.382 1.00 34.44 345 LYS A CA 1
ATOM 2836 C C . LYS A 1 345 ? -18.090 -23.566 25.331 1.00 34.44 345 LYS A C 1
ATOM 2838 O O . LYS A 1 345 ? -18.431 -24.649 24.852 1.00 34.44 345 LYS A O 1
ATOM 2843 N N . ILE A 1 346 ? -16.944 -22.956 25.029 1.00 44.78 346 ILE A N 1
ATOM 2844 C CA . ILE A 1 346 ? -15.878 -23.589 24.249 1.00 44.78 346 ILE A CA 1
ATOM 2845 C C . ILE A 1 346 ? -15.494 -24.878 24.996 1.00 44.78 346 ILE A C 1
ATOM 2847 O O . ILE A 1 346 ? -15.173 -24.801 26.186 1.00 44.78 346 ILE A O 1
ATOM 2851 N N . PRO A 1 347 ? -15.566 -26.071 24.378 1.00 35.72 347 PRO A N 1
ATOM 2852 C CA . PRO A 1 347 ? -15.124 -27.286 25.042 1.00 35.72 347 PRO A CA 1
ATOM 2853 C C . PRO A 1 347 ? -13.633 -27.156 25.362 1.00 35.72 347 PRO A C 1
ATOM 2855 O O . PRO A 1 347 ? -12.818 -26.993 24.455 1.00 35.72 347 PRO A O 1
ATOM 2858 N N . ASN A 1 348 ? -13.270 -27.234 26.643 1.00 35.16 348 ASN A N 1
ATOM 2859 C CA . ASN A 1 348 ? -11.877 -27.400 27.044 1.00 35.16 348 ASN A CA 1
ATOM 2860 C C . ASN A 1 348 ? -11.367 -28.723 26.458 1.00 35.16 348 ASN A C 1
ATOM 2862 O O . ASN A 1 348 ? -11.726 -29.801 26.930 1.00 35.16 348 ASN A O 1
ATOM 2866 N N . LEU A 1 349 ? -10.520 -28.650 25.432 1.00 42.56 349 LEU A N 1
ATOM 2867 C CA . LEU A 1 349 ? -9.892 -29.807 24.788 1.00 42.56 349 LEU A CA 1
ATOM 2868 C C . LEU A 1 349 ? -8.688 -30.335 25.589 1.00 42.56 349 LEU A C 1
ATOM 2870 O O . LEU A 1 349 ? -7.634 -30.630 25.039 1.00 42.56 349 LEU A O 1
ATOM 2874 N N . THR A 1 350 ? -8.848 -30.504 26.902 1.00 35.56 350 THR A N 1
ATOM 2875 C CA . THR A 1 350 ? -7.882 -31.218 27.760 1.00 35.56 350 THR A CA 1
ATOM 2876 C C . THR A 1 350 ? -8.334 -32.635 28.129 1.00 35.56 350 THR A C 1
ATOM 2878 O O . THR A 1 350 ? -7.668 -33.303 28.912 1.00 35.56 350 THR A O 1
ATOM 2881 N N . THR A 1 351 ? -9.433 -33.146 27.560 1.00 34.88 351 THR A N 1
ATOM 2882 C CA . THR A 1 351 ? -10.022 -34.441 27.975 1.00 34.88 351 THR A CA 1
ATOM 2883 C C . THR A 1 351 ? -10.290 -35.459 26.860 1.00 34.88 351 THR A C 1
ATOM 2885 O O . THR A 1 351 ? -11.063 -36.387 27.071 1.00 34.88 351 THR A O 1
ATOM 2888 N N . GLN A 1 352 ? -9.620 -35.378 25.703 1.00 32.22 352 GLN A N 1
ATOM 2889 C CA . GLN A 1 352 ? -9.757 -36.398 24.639 1.00 32.22 352 GLN A CA 1
ATOM 2890 C C . GLN A 1 352 ? -8.552 -37.331 24.424 1.00 32.22 352 GLN A C 1
ATOM 2892 O O . GLN A 1 352 ? -8.542 -38.075 23.454 1.00 32.22 352 GLN A O 1
ATOM 2897 N N . ASN A 1 353 ? -7.602 -37.409 25.366 1.00 34.22 353 ASN A N 1
ATOM 2898 C CA . ASN A 1 353 ? -6.515 -38.409 25.325 1.00 34.22 353 ASN A CA 1
ATOM 2899 C C . ASN A 1 353 ? -6.560 -39.446 26.464 1.00 34.22 353 ASN A C 1
ATOM 2901 O O . ASN A 1 353 ? -5.523 -39.934 26.903 1.00 34.22 353 ASN A O 1
ATOM 2905 N N . LYS A 1 354 ? -7.755 -39.818 26.946 1.00 36.47 354 LYS A N 1
ATOM 2906 C CA . LYS A 1 354 ? -7.942 -41.003 27.808 1.00 36.47 354 LYS A CA 1
ATOM 2907 C C . LYS A 1 354 ? -9.275 -41.698 27.526 1.00 36.47 354 LYS A C 1
ATOM 2909 O O . LYS A 1 354 ? -10.206 -41.614 28.315 1.00 36.47 354 LYS A O 1
ATOM 2914 N N . SER A 1 355 ? -9.387 -42.346 26.373 1.00 34.62 355 SER A N 1
ATOM 2915 C CA . SER A 1 355 ? -10.260 -43.519 26.177 1.00 34.62 355 SER A CA 1
ATOM 2916 C C . SER A 1 355 ? -10.085 -44.060 24.761 1.00 34.62 355 SER A C 1
ATOM 2918 O O . SER A 1 355 ? -10.962 -43.934 23.915 1.00 34.62 355 SER A O 1
ATOM 2920 N N . LYS A 1 356 ? -8.907 -44.634 24.500 1.00 40.97 356 LYS A N 1
ATOM 2921 C CA . LYS A 1 356 ? -8.683 -45.676 23.486 1.00 40.97 356 LYS A CA 1
ATOM 2922 C C . LYS A 1 356 ? -7.296 -46.291 23.699 1.00 40.97 356 LYS A C 1
ATOM 2924 O O . LYS A 1 356 ? -6.362 -46.028 22.953 1.00 40.97 356 LYS A O 1
ATOM 2929 N N . SER A 1 357 ? -7.204 -47.065 24.776 1.00 35.59 357 SER A N 1
ATOM 2930 C CA . SER A 1 357 ? -6.363 -48.256 24.956 1.00 35.59 357 SER A CA 1
ATOM 2931 C C . SER A 1 357 ? -6.716 -48.856 26.307 1.00 35.59 357 SER A C 1
ATOM 2933 O O . SER A 1 357 ? -6.517 -48.119 27.304 1.00 35.59 357 SER A O 1
#